Protein AF-A0A7S1NT11-F1 (afdb_monomer_lite)

Structure (mmCIF, N/CA/C/O backbone):
data_AF-A0A7S1NT11-F1
#
_entry.id   AF-A0A7S1NT11-F1
#
loop_
_atom_site.group_PDB
_atom_site.id
_atom_site.type_symbol
_atom_site.label_atom_id
_atom_site.label_alt_id
_atom_site.label_comp_id
_atom_site.label_asym_id
_atom_site.label_entity_id
_atom_site.label_seq_id
_atom_site.pdbx_PDB_ins_code
_atom_site.Cartn_x
_atom_site.Cartn_y
_atom_site.Cartn_z
_atom_site.occupancy
_atom_site.B_iso_or_equiv
_atom_site.auth_seq_id
_atom_site.auth_comp_id
_atom_site.auth_asym_id
_atom_site.auth_atom_id
_atom_site.pdbx_PDB_model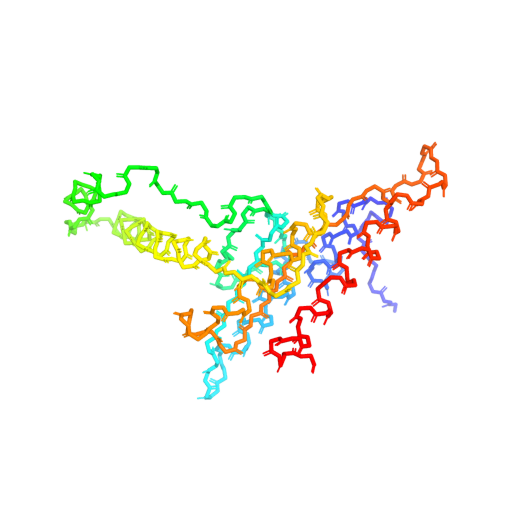_num
ATOM 1 N N . SER A 1 1 ? -25.768 -2.886 -29.652 1.00 67.06 1 SER A N 1
ATOM 2 C CA . SER A 1 1 ? -24.586 -2.000 -29.570 1.00 67.06 1 SER A CA 1
ATOM 3 C C . SER A 1 1 ? -23.975 -2.141 -28.182 1.00 67.06 1 SER A C 1
ATOM 5 O O . SER A 1 1 ? -24.726 -2.349 -27.238 1.00 67.06 1 SER A O 1
ATOM 7 N N . LYS A 1 2 ? -22.641 -2.115 -28.038 1.00 72.88 2 LYS A N 1
ATOM 8 C CA . LYS A 1 2 ? -22.010 -2.060 -26.706 1.00 72.88 2 LYS A CA 1
ATOM 9 C C . LYS A 1 2 ? -21.951 -0.593 -26.251 1.00 72.88 2 LYS A C 1
ATOM 11 O O . LYS A 1 2 ? -21.601 0.240 -27.087 1.00 72.88 2 LYS A O 1
ATOM 16 N N . PRO A 1 3 ? -22.291 -0.279 -24.991 1.00 71.69 3 PRO A N 1
ATOM 17 C CA . PRO A 1 3 ? -22.179 1.078 -24.468 1.00 71.69 3 PRO A CA 1
ATOM 18 C C . PRO A 1 3 ? -20.715 1.531 -24.489 1.00 71.69 3 PRO A C 1
ATOM 20 O O . PRO A 1 3 ? -19.817 0.768 -24.119 1.00 71.69 3 PRO A O 1
ATOM 23 N N . LEU A 1 4 ? -20.476 2.755 -24.959 1.00 76.31 4 LEU A N 1
ATOM 24 C CA . LEU A 1 4 ? -19.148 3.364 -25.015 1.00 76.31 4 LEU A CA 1
ATOM 25 C C . LEU A 1 4 ? -18.996 4.358 -23.861 1.00 76.31 4 LEU A C 1
ATOM 27 O O . LEU A 1 4 ? -19.946 5.084 -23.564 1.00 76.31 4 LEU A O 1
ATOM 31 N N . PRO A 1 5 ? -17.816 4.435 -23.223 1.00 75.06 5 PRO A N 1
ATOM 32 C CA . PRO A 1 5 ? -17.554 5.474 -22.244 1.00 75.06 5 PRO A CA 1
ATOM 33 C C . PRO A 1 5 ? -17.746 6.871 -22.849 1.00 75.06 5 PRO A C 1
ATOM 35 O O . PRO A 1 5 ? -17.363 7.094 -24.004 1.00 75.06 5 PRO A O 1
ATOM 38 N N . PRO A 1 6 ? -18.292 7.837 -22.089 1.00 77.19 6 PRO A N 1
ATOM 39 C CA . PRO A 1 6 ? -18.332 9.218 -22.542 1.00 77.19 6 PRO A CA 1
ATOM 40 C C . PRO A 1 6 ? -16.904 9.743 -22.734 1.00 77.19 6 PRO A C 1
ATOM 42 O O . PRO A 1 6 ? -15.990 9.317 -22.033 1.00 77.19 6 PRO A O 1
ATOM 45 N N . SER A 1 7 ? -16.721 10.709 -23.637 1.00 82.12 7 SER A N 1
ATOM 46 C CA . SER A 1 7 ? -15.447 11.430 -23.799 1.00 82.12 7 SER A CA 1
ATOM 47 C C . SER A 1 7 ? -14.237 10.506 -24.017 1.00 82.12 7 SER A C 1
ATOM 49 O O . SER A 1 7 ? -13.243 10.586 -23.290 1.00 82.12 7 SER A O 1
ATOM 51 N N . LEU A 1 8 ? -14.323 9.629 -25.026 1.00 77.06 8 LEU A N 1
ATOM 52 C CA . LEU A 1 8 ? -13.170 8.870 -25.522 1.00 77.06 8 LEU A CA 1
ATOM 53 C C . LEU A 1 8 ? -11.973 9.817 -25.731 1.00 77.06 8 LEU A C 1
ATOM 55 O O . LEU A 1 8 ? -12.160 10.954 -26.162 1.00 77.06 8 LEU A O 1
ATOM 59 N N . PHE A 1 9 ? -10.769 9.345 -25.392 1.00 80.81 9 PHE A N 1
ATOM 60 C CA . PHE A 1 9 ? -9.495 10.088 -25.399 1.00 80.81 9 PHE A CA 1
ATOM 61 C C . PHE A 1 9 ? -9.255 11.064 -24.236 1.00 80.81 9 PHE A C 1
ATOM 63 O O . PHE A 1 9 ? -8.132 11.533 -24.071 1.00 80.81 9 PHE A O 1
ATOM 70 N N . ALA A 1 10 ? -10.227 11.307 -23.351 1.00 86.75 10 ALA A N 1
ATOM 71 C CA . ALA A 1 10 ? -9.956 12.034 -22.111 1.00 86.75 10 ALA A CA 1
ATOM 72 C C . ALA A 1 10 ? -9.336 11.092 -21.060 1.00 86.75 10 ALA A C 1
ATOM 74 O O . ALA A 1 10 ? -10.009 10.182 -20.563 1.00 86.75 10 ALA A O 1
ATOM 75 N N . HIS A 1 11 ? -8.061 11.305 -20.706 1.00 86.44 11 HIS A N 1
ATOM 76 C CA . HIS A 1 11 ? -7.293 10.412 -19.820 1.00 86.44 11 HIS A CA 1
ATOM 77 C C . HIS A 1 11 ? -8.019 10.087 -18.508 1.00 86.44 11 HIS A C 1
ATOM 79 O O . HIS A 1 11 ? -8.175 8.920 -18.155 1.00 86.44 11 HIS A O 1
ATOM 85 N N . ASN A 1 12 ? -8.541 11.104 -17.824 1.00 87.31 12 ASN A N 1
ATOM 86 C CA . ASN A 1 12 ? -9.263 10.949 -16.561 1.00 87.31 12 ASN A CA 1
ATOM 87 C C . ASN A 1 12 ? -10.568 10.142 -16.702 1.00 87.31 12 ASN A C 1
ATOM 89 O O . ASN A 1 12 ? -10.921 9.370 -15.809 1.00 87.31 12 ASN A O 1
ATOM 93 N N . VAL A 1 13 ? -11.302 10.296 -17.810 1.00 87.31 13 VAL A N 1
ATOM 94 C 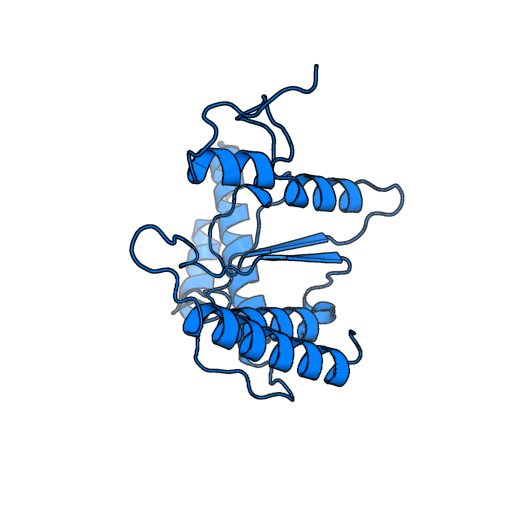CA . VAL A 1 13 ? -12.561 9.570 -18.035 1.00 87.31 13 VAL A CA 1
ATOM 95 C C . VAL A 1 13 ? -12.291 8.116 -18.402 1.00 87.31 13 VAL A C 1
ATOM 97 O O . VAL A 1 13 ? -12.985 7.228 -17.899 1.00 87.31 13 VAL A O 1
ATOM 100 N N . MET A 1 14 ? -11.258 7.856 -19.205 1.00 87.44 14 MET A N 1
ATOM 101 C CA . MET A 1 14 ? -10.825 6.495 -19.525 1.00 87.44 14 MET A CA 1
ATOM 102 C C . MET A 1 14 ? -10.304 5.771 -18.277 1.00 87.44 14 MET A C 1
ATOM 104 O O . MET A 1 14 ? -10.754 4.661 -17.996 1.00 87.44 14 MET A O 1
ATOM 108 N N . GLN A 1 15 ? -9.462 6.424 -17.469 1.00 89.44 15 GLN A N 1
ATOM 109 C CA . GLN A 1 15 ? -8.995 5.888 -16.185 1.00 89.44 15 GLN A CA 1
ATOM 110 C C . GLN A 1 15 ? -10.161 5.602 -15.235 1.00 89.44 15 GLN A C 1
ATOM 112 O O . GLN A 1 15 ? -10.253 4.507 -14.689 1.00 89.44 15 GLN A O 1
ATOM 117 N N . ARG A 1 16 ? -11.119 6.526 -15.080 1.00 89.56 16 ARG A N 1
ATOM 118 C CA . ARG A 1 16 ? -12.303 6.275 -14.243 1.00 89.56 16 ARG A CA 1
ATOM 119 C C . ARG A 1 16 ? -13.130 5.096 -14.754 1.00 89.56 16 ARG A C 1
ATOM 121 O O . ARG A 1 16 ? -13.530 4.258 -13.954 1.00 89.56 16 ARG A O 1
ATOM 128 N N . SER A 1 17 ? -13.370 5.011 -16.060 1.00 90.00 17 SER A N 1
ATOM 129 C CA . SER A 1 17 ? -14.134 3.903 -16.654 1.00 90.00 17 SER A CA 1
ATOM 130 C C . SER A 1 17 ? -13.441 2.559 -16.425 1.00 90.00 17 SER A C 1
ATOM 132 O O . SER A 1 17 ? -14.101 1.561 -16.152 1.00 90.00 17 SER A O 1
ATOM 134 N N . MET A 1 18 ? -12.108 2.546 -16.464 1.00 91.12 18 MET A N 1
ATOM 135 C CA . MET A 1 18 ? -11.281 1.390 -16.127 1.00 91.12 18 MET A CA 1
ATOM 136 C C . MET A 1 18 ? -11.337 1.063 -14.623 1.00 91.12 18 MET A C 1
ATOM 138 O O . MET A 1 18 ? -11.453 -0.098 -14.247 1.00 91.12 18 MET A O 1
ATOM 142 N N . HIS A 1 19 ? -11.325 2.076 -13.752 1.00 93.94 19 HIS A N 1
ATOM 143 C CA . HIS A 1 19 ? -11.422 1.920 -12.297 1.00 93.94 19 HIS A CA 1
ATOM 144 C C . HIS A 1 19 ? -12.766 1.346 -11.843 1.00 93.94 19 HIS A C 1
ATOM 146 O O . HIS A 1 19 ? -12.817 0.620 -10.852 1.00 93.94 19 HIS A O 1
ATOM 152 N N . THR A 1 20 ? -13.862 1.686 -12.521 1.00 93.62 20 THR A N 1
ATOM 153 C CA . THR A 1 20 ? -15.211 1.241 -12.145 1.00 93.62 20 THR A CA 1
ATOM 154 C C . THR A 1 20 ? -15.673 0.019 -12.934 1.00 93.62 20 THR A C 1
ATOM 156 O O . THR A 1 20 ? -16.531 -0.726 -12.447 1.00 93.62 20 THR A O 1
ATOM 159 N N . VAL A 1 21 ? -15.104 -0.196 -14.126 1.00 92.12 21 VAL A N 1
ATOM 160 C CA . VAL A 1 21 ? -15.545 -1.168 -15.142 1.00 92.12 21 VAL A CA 1
ATOM 161 C C . VAL A 1 21 ? -17.015 -0.933 -15.527 1.00 92.12 21 VAL A C 1
ATOM 163 O O . VAL A 1 21 ? -17.774 -1.853 -15.816 1.00 92.12 21 VAL A O 1
ATOM 166 N N . HIS A 1 22 ? -17.431 0.336 -15.514 1.00 87.62 22 HIS A N 1
ATOM 167 C CA . HIS A 1 22 ? -18.762 0.785 -15.913 1.00 87.62 22 HIS A CA 1
ATOM 168 C C . HIS A 1 22 ? -18.646 1.962 -16.885 1.00 87.62 22 HIS A C 1
ATOM 170 O O . HIS A 1 22 ? -18.241 3.054 -1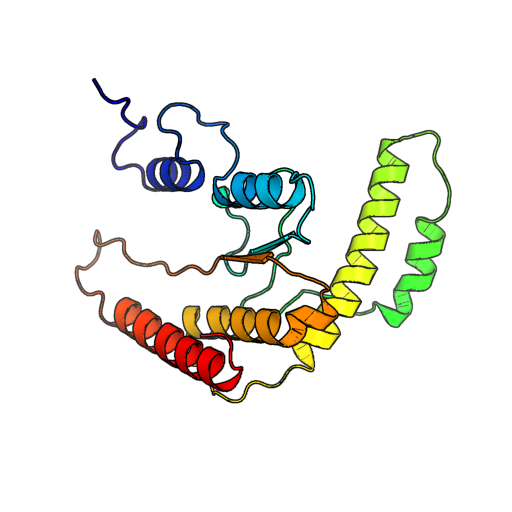6.496 1.00 87.62 22 HIS A O 1
ATOM 176 N N . ALA A 1 23 ? -19.039 1.741 -18.143 1.00 77.31 23 ALA A N 1
ATOM 177 C CA . ALA A 1 23 ? -18.910 2.733 -19.212 1.00 77.31 23 ALA A CA 1
ATOM 178 C C . ALA A 1 23 ? -19.825 3.960 -19.024 1.00 77.31 23 ALA A C 1
ATOM 180 O O . ALA A 1 23 ? -19.401 5.083 -19.272 1.00 77.31 23 ALA A O 1
ATOM 181 N N . GLU A 1 24 ? -21.060 3.770 -18.551 1.00 78.00 24 GLU A N 1
ATOM 182 C CA . GLU A 1 24 ? -22.075 4.841 -18.510 1.00 78.00 24 GLU A CA 1
ATOM 183 C C . GLU A 1 24 ? -22.432 5.311 -17.091 1.00 78.00 24 GLU A C 1
ATOM 185 O O . GLU A 1 24 ? -23.098 6.331 -16.923 1.00 78.00 24 GLU A O 1
ATOM 190 N N . ASN A 1 25 ? -21.949 4.626 -16.049 1.00 83.25 25 ASN A N 1
ATOM 191 C CA . ASN A 1 25 ? -22.193 5.019 -14.662 1.00 83.25 25 ASN A CA 1
ATOM 192 C C . ASN A 1 25 ? -20.954 5.686 -14.054 1.00 83.25 25 ASN A C 1
ATOM 194 O O . ASN A 1 25 ? -20.061 5.025 -13.523 1.00 83.25 25 ASN A O 1
ATOM 198 N N . LYS A 1 26 ? -20.937 7.022 -14.089 1.00 77.12 26 LYS A N 1
ATOM 199 C CA . LYS A 1 26 ? -19.850 7.843 -13.532 1.00 77.12 26 LYS A CA 1
ATOM 200 C C . LYS A 1 26 ? -19.705 7.726 -12.009 1.00 77.12 26 LYS A C 1
ATOM 202 O O . LYS A 1 26 ? -18.628 8.028 -11.506 1.00 77.12 26 LYS A O 1
ATOM 207 N N . ASN A 1 27 ? -20.758 7.292 -11.313 1.00 85.69 27 ASN A N 1
ATOM 208 C CA . ASN A 1 27 ? -20.821 7.181 -9.852 1.00 85.69 27 ASN A CA 1
ATOM 209 C C . ASN A 1 27 ? -20.648 5.735 -9.364 1.00 85.69 27 ASN A C 1
ATOM 211 O O . ASN A 1 27 ? -20.810 5.454 -8.177 1.00 85.69 27 ASN A O 1
ATOM 215 N N . ALA A 1 28 ? -20.367 4.793 -10.268 1.00 91.31 28 ALA A N 1
ATOM 216 C CA . ALA A 1 28 ? -20.140 3.411 -9.886 1.00 91.31 28 ALA A CA 1
ATOM 217 C C . ALA A 1 28 ? -18.935 3.307 -8.944 1.00 91.31 28 ALA A C 1
ATOM 219 O O . ALA A 1 28 ? -17.906 3.928 -9.184 1.00 91.31 28 ALA A O 1
ATOM 220 N N . LYS A 1 29 ? -19.045 2.480 -7.898 1.00 94.62 29 LYS A N 1
ATOM 221 C CA . LYS A 1 29 ? -17.928 2.172 -6.987 1.00 94.62 29 LYS A CA 1
ATOM 222 C C . LYS A 1 29 ? -16.739 1.585 -7.758 1.00 94.62 29 LYS A C 1
ATOM 224 O O . LYS A 1 29 ? -16.907 1.084 -8.868 1.00 94.62 29 LYS A O 1
ATOM 229 N N . GLY A 1 30 ? -15.545 1.618 -7.186 1.00 95.81 30 GLY A N 1
ATOM 230 C CA . GLY A 1 30 ? -14.360 1.015 -7.789 1.00 95.81 30 GLY A CA 1
ATOM 231 C C . GLY A 1 30 ? -14.450 -0.509 -7.851 1.00 95.81 30 GLY A C 1
ATOM 232 O O . GLY A 1 30 ? -15.018 -1.136 -6.958 1.00 95.81 30 GLY A O 1
ATOM 233 N N . VAL A 1 31 ? -13.916 -1.123 -8.910 1.00 96.12 31 VAL A N 1
ATOM 234 C CA . VAL A 1 31 ? -14.026 -2.575 -9.109 1.00 96.12 31 VAL A CA 1
ATOM 235 C C . VAL A 1 31 ? -13.348 -3.359 -7.990 1.00 96.12 31 VAL A C 1
ATOM 237 O O . VAL A 1 31 ? -13.952 -4.295 -7.482 1.00 96.12 31 VAL A O 1
ATOM 240 N N . LEU A 1 32 ? -12.168 -2.939 -7.526 1.00 96.62 32 LEU A N 1
ATOM 241 C CA . LEU A 1 32 ? -11.464 -3.637 -6.446 1.00 96.62 32 LEU A CA 1
ATOM 242 C C . LEU A 1 32 ? -12.135 -3.422 -5.089 1.00 96.62 32 LEU A C 1
ATOM 244 O O . LEU A 1 32 ? -12.235 -4.364 -4.306 1.00 96.62 32 LEU A O 1
ATOM 248 N N . GLY A 1 33 ? -12.687 -2.229 -4.852 1.00 96.44 33 GLY A N 1
ATOM 249 C CA . GLY A 1 33 ? -13.534 -1.977 -3.686 1.00 96.44 33 GLY A CA 1
ATOM 250 C C . GLY A 1 33 ? -14.763 -2.897 -3.648 1.00 96.44 33 GLY A C 1
ATOM 251 O O . GLY A 1 33 ? -15.114 -3.410 -2.587 1.00 96.44 33 GLY A O 1
ATOM 252 N N . ARG A 1 34 ? -15.394 -3.164 -4.803 1.00 96.06 34 ARG A N 1
ATOM 253 C CA . ARG A 1 34 ? -16.490 -4.147 -4.910 1.00 96.06 34 ARG A CA 1
ATOM 254 C C . ARG A 1 34 ? -16.004 -5.588 -4.737 1.00 96.06 34 ARG A C 1
ATOM 256 O O . ARG A 1 34 ? -16.697 -6.368 -4.093 1.00 96.06 34 ARG A O 1
ATOM 263 N N . THR A 1 35 ? -14.836 -5.939 -5.274 1.00 95.69 35 THR A N 1
ATOM 264 C CA . THR A 1 35 ? -14.254 -7.283 -5.128 1.00 95.69 35 THR A CA 1
ATOM 265 C C . THR A 1 35 ? -14.002 -7.623 -3.663 1.00 95.69 35 THR A C 1
ATOM 267 O O . THR A 1 35 ? -14.472 -8.654 -3.194 1.00 95.69 35 THR A O 1
ATOM 270 N N . VAL A 1 36 ? -13.326 -6.746 -2.913 1.00 96.31 36 VAL A N 1
ATOM 271 C CA . VAL A 1 36 ? -13.068 -6.978 -1.482 1.00 96.31 36 VAL A CA 1
ATOM 272 C C . VAL A 1 36 ? -14.370 -7.014 -0.685 1.00 96.31 36 VAL A C 1
ATOM 274 O O . VAL A 1 36 ? -14.547 -7.910 0.135 1.00 96.31 36 VAL A O 1
ATOM 277 N N . ALA A 1 37 ? -15.327 -6.129 -0.987 1.00 95.88 37 ALA A N 1
ATOM 278 C CA . ALA A 1 37 ? -16.652 -6.184 -0.369 1.00 95.88 37 ALA A CA 1
ATOM 279 C C . ALA A 1 37 ? -17.340 -7.544 -0.583 1.00 95.88 37 ALA A C 1
ATOM 281 O O . ALA A 1 37 ? -17.937 -8.081 0.343 1.00 95.88 37 ALA A O 1
ATOM 282 N N . SER A 1 38 ? -17.219 -8.123 -1.781 1.00 95.50 38 SER A N 1
ATOM 283 C CA . SER A 1 38 ? -17.776 -9.443 -2.089 1.00 95.50 38 SER A CA 1
ATOM 284 C C . SER A 1 38 ? -17.070 -10.580 -1.347 1.00 95.50 38 SER A C 1
ATOM 286 O O . SER A 1 38 ? -17.727 -11.560 -1.008 1.00 95.50 38 SER A O 1
ATOM 288 N N . LEU A 1 39 ? -15.757 -10.480 -1.107 1.00 95.62 39 LEU A N 1
ATOM 289 C CA . LEU A 1 39 ? -14.989 -11.476 -0.344 1.00 95.62 39 LEU A CA 1
ATOM 290 C C . LEU A 1 39 ? -15.348 -11.456 1.148 1.00 95.62 39 LEU A C 1
ATOM 292 O O . LEU A 1 39 ? -15.427 -12.506 1.779 1.00 95.62 39 LEU A O 1
ATOM 296 N N . MET A 1 40 ? -15.605 -10.266 1.689 1.00 95.56 40 MET A N 1
ATOM 297 C CA . MET A 1 40 ? -15.993 -10.068 3.088 1.00 95.56 40 MET A CA 1
ATOM 298 C C . MET A 1 40 ? -17.465 -10.410 3.370 1.00 95.56 40 MET A C 1
ATOM 300 O O . MET A 1 40 ? -17.853 -10.494 4.528 1.00 95.56 40 MET A O 1
ATOM 304 N N . ALA A 1 41 ? -18.291 -10.576 2.332 1.00 95.88 41 ALA A N 1
ATOM 305 C CA . ALA A 1 41 ? -19.727 -10.853 2.446 1.00 95.88 41 ALA A CA 1
ATOM 306 C C . ALA A 1 41 ? -20.106 -12.314 2.124 1.00 95.88 41 ALA A C 1
ATOM 308 O O . ALA A 1 41 ? -21.282 -12.606 1.923 1.00 95.88 41 ALA A O 1
ATOM 309 N N . GLN A 1 42 ? -19.126 -13.216 2.012 1.00 94.88 42 GLN A N 1
ATOM 310 C CA . GLN A 1 42 ? -19.370 -14.652 1.828 1.00 94.88 42 GLN A CA 1
ATOM 311 C C . GLN A 1 42 ? -19.954 -15.288 3.101 1.00 94.88 42 GLN A C 1
ATOM 313 O O . GLN A 1 42 ? -19.758 -14.761 4.195 1.00 94.88 42 GLN A O 1
ATOM 318 N N . ASP A 1 43 ? -20.578 -16.466 2.971 1.00 96.69 43 ASP A N 1
ATOM 319 C CA . ASP A 1 43 ? -21.077 -17.251 4.117 1.00 96.69 43 ASP A CA 1
ATOM 320 C C . ASP A 1 43 ? -19.964 -17.568 5.131 1.00 96.69 43 ASP A C 1
ATOM 322 O O . ASP A 1 43 ? -20.186 -17.589 6.338 1.00 96.69 43 ASP A O 1
ATOM 326 N N . THR A 1 44 ? -18.744 -17.795 4.633 1.00 95.75 44 THR A N 1
ATOM 327 C CA . THR A 1 44 ? -17.510 -17.817 5.428 1.00 95.75 44 THR A CA 1
ATOM 328 C C . THR A 1 44 ? -16.648 -16.632 4.986 1.00 95.75 44 THR A C 1
ATOM 330 O O . THR A 1 44 ? -15.981 -16.730 3.952 1.00 95.75 44 THR A O 1
ATOM 333 N N . PRO A 1 45 ? -16.718 -15.484 5.685 1.00 94.62 45 PRO A N 1
ATOM 334 C CA . PRO A 1 45 ? -16.124 -14.240 5.210 1.00 94.62 45 PRO A CA 1
ATOM 335 C C . PRO A 1 45 ? -14.602 -14.264 5.335 1.00 94.62 45 PRO A C 1
ATOM 337 O O . PRO A 1 45 ? -14.068 -14.674 6.362 1.00 94.62 45 PRO A O 1
ATOM 340 N N . TYR A 1 46 ? -13.913 -13.760 4.309 1.00 95.81 46 TYR A N 1
ATOM 341 C CA . TYR A 1 46 ? -12.474 -13.514 4.392 1.00 95.81 46 TYR A CA 1
ATOM 342 C C . TYR A 1 46 ? -12.179 -12.165 5.053 1.00 95.81 46 TYR A C 1
ATOM 344 O O . TYR A 1 46 ? -12.843 -11.164 4.759 1.00 95.81 46 TYR A O 1
ATOM 352 N N . SER A 1 47 ? -11.106 -12.099 5.840 1.00 93.94 47 SER A N 1
ATOM 353 C CA . SER A 1 47 ? -10.494 -10.830 6.237 1.00 93.94 47 SER A CA 1
ATOM 354 C C . SER A 1 47 ? -9.849 -10.160 5.018 1.00 93.94 47 SER A C 1
ATOM 356 O O . SER A 1 47 ? -8.869 -10.653 4.446 1.00 93.94 47 SER A O 1
ATOM 358 N N . GLY A 1 48 ? -10.453 -9.050 4.584 1.00 94.25 48 GLY A N 1
ATOM 359 C CA . GLY A 1 48 ? -10.092 -8.320 3.373 1.00 94.25 48 GLY A CA 1
ATOM 360 C C . GLY A 1 48 ? -9.469 -6.953 3.655 1.00 94.25 48 GLY A C 1
ATOM 361 O O . GLY A 1 48 ? -10.031 -6.177 4.430 1.00 94.25 48 GLY A O 1
ATOM 362 N N . GLU A 1 49 ? -8.374 -6.608 2.977 1.00 95.69 49 GLU A N 1
ATOM 363 C CA . GLU A 1 49 ? -7.758 -5.273 3.043 1.00 95.69 49 GLU A CA 1
ATOM 364 C C . GLU A 1 49 ? -7.494 -4.660 1.660 1.00 95.69 49 GLU A C 1
ATOM 366 O O . GLU A 1 49 ? -7.264 -5.346 0.660 1.00 95.69 49 GLU A O 1
ATOM 371 N N . LEU A 1 50 ? -7.534 -3.329 1.614 1.00 97.19 50 LEU A N 1
ATOM 372 C CA . LEU A 1 50 ? -7.239 -2.521 0.432 1.00 97.19 50 LEU A CA 1
ATOM 373 C C . LEU A 1 50 ? -6.053 -1.614 0.775 1.00 97.19 50 LEU A C 1
ATOM 375 O O . LEU A 1 50 ? -6.191 -0.722 1.606 1.00 97.19 50 LEU A O 1
ATOM 379 N N . PHE A 1 51 ? -4.915 -1.793 0.115 1.00 97.62 51 PHE A N 1
ATOM 380 C CA . PHE A 1 51 ? -3.741 -0.940 0.279 1.00 97.62 51 PHE A CA 1
ATOM 381 C C . PHE A 1 51 ? -3.503 -0.109 -0.975 1.00 97.62 51 PHE A C 1
ATOM 383 O O . PHE A 1 51 ? -3.492 -0.630 -2.094 1.00 97.62 51 PHE A O 1
ATOM 390 N N . SER A 1 52 ? -3.265 1.187 -0.788 1.00 97.69 52 SER A N 1
ATOM 391 C CA . SER A 1 52 ? -2.848 2.066 -1.875 1.00 97.69 52 SER A CA 1
ATOM 392 C C . SER A 1 52 ? -1.514 2.708 -1.571 1.00 97.69 52 SER A C 1
ATOM 394 O O . SER A 1 52 ? -1.395 3.489 -0.626 1.00 97.69 52 SER A O 1
ATOM 396 N N . ILE A 1 53 ? -0.541 2.416 -2.424 1.00 98.19 53 ILE A N 1
ATOM 397 C CA . ILE A 1 53 ? 0.755 3.077 -2.425 1.00 98.19 53 ILE A CA 1
ATOM 398 C C . ILE A 1 53 ? 0.746 4.251 -3.426 1.00 98.19 53 ILE A C 1
ATOM 400 O O . ILE A 1 53 ? 1.502 5.212 -3.317 1.00 98.19 53 ILE A O 1
ATOM 404 N N . ALA A 1 54 ? -0.211 4.232 -4.355 1.00 95.88 54 ALA A N 1
ATOM 405 C CA . ALA A 1 54 ? -0.432 5.248 -5.377 1.00 95.88 54 ALA A CA 1
ATOM 406 C C . ALA A 1 54 ? -1.358 6.405 -4.938 1.00 95.88 54 ALA A C 1
ATOM 408 O O . ALA A 1 54 ? -1.945 7.088 -5.780 1.00 95.88 54 ALA A O 1
ATOM 409 N N . GLY A 1 55 ? -1.581 6.599 -3.635 1.00 93.44 55 GLY A N 1
ATOM 410 C CA . GLY A 1 55 ? -2.517 7.609 -3.126 1.00 93.44 55 GLY A CA 1
ATOM 411 C C . GLY A 1 55 ? -3.990 7.282 -3.412 1.00 93.44 55 GLY A C 1
ATOM 412 O O . GLY A 1 55 ? -4.382 6.117 -3.489 1.00 93.44 55 GLY A O 1
ATOM 413 N N . GLN A 1 56 ? -4.851 8.296 -3.528 1.00 92.75 56 GLN A N 1
ATOM 414 C CA . GLN A 1 56 ? -6.292 8.083 -3.690 1.00 92.75 56 GLN A CA 1
ATOM 415 C C . GLN A 1 56 ? -6.641 7.570 -5.092 1.00 92.75 56 GLN A C 1
ATOM 417 O O . GLN A 1 56 ? -6.509 8.281 -6.083 1.00 92.75 56 GLN A O 1
ATOM 422 N N . GLN A 1 57 ? -7.177 6.350 -5.161 1.00 93.81 57 GLN A N 1
ATOM 423 C CA . GLN A 1 57 ? -7.563 5.713 -6.418 1.00 93.81 57 GLN A CA 1
ATOM 424 C C . GLN A 1 57 ? -9.044 5.349 -6.405 1.00 93.81 57 GLN A C 1
ATOM 426 O O . GLN A 1 57 ? -9.510 4.603 -5.543 1.00 93.81 57 GLN A O 1
ATOM 431 N N . HIS A 1 58 ? -9.796 5.825 -7.405 1.00 93.81 58 HIS A N 1
ATOM 432 C CA . HIS A 1 58 ? -11.237 5.549 -7.503 1.00 93.81 58 HIS A CA 1
ATOM 433 C C . HIS A 1 58 ? -11.545 4.041 -7.580 1.00 93.81 58 HIS A C 1
ATOM 435 O O . HIS A 1 58 ? -12.626 3.602 -7.195 1.00 93.81 58 HIS A O 1
ATOM 441 N N . MET A 1 59 ? -10.594 3.230 -8.050 1.00 95.44 59 MET A N 1
ATOM 442 C CA . MET A 1 59 ? -10.722 1.774 -8.123 1.00 95.44 59 MET A CA 1
ATOM 443 C C . MET A 1 59 ? -10.909 1.101 -6.751 1.00 95.44 59 MET A C 1
ATOM 445 O O . MET A 1 59 ? -11.506 0.025 -6.669 1.00 95.44 59 MET A O 1
ATOM 449 N N . LEU A 1 60 ? -10.443 1.747 -5.682 1.00 95.88 60 LEU A N 1
ATOM 450 C CA . LEU A 1 60 ? -10.526 1.251 -4.309 1.00 95.88 60 LEU A CA 1
ATOM 451 C C . LEU A 1 60 ? -11.798 1.706 -3.585 1.00 95.88 60 LEU A C 1
ATOM 453 O O . LEU A 1 60 ? -12.085 1.218 -2.498 1.00 95.88 60 LEU A O 1
ATOM 457 N N . VAL A 1 61 ? -12.579 2.619 -4.173 1.00 94.50 61 VAL A N 1
ATOM 458 C CA . VAL A 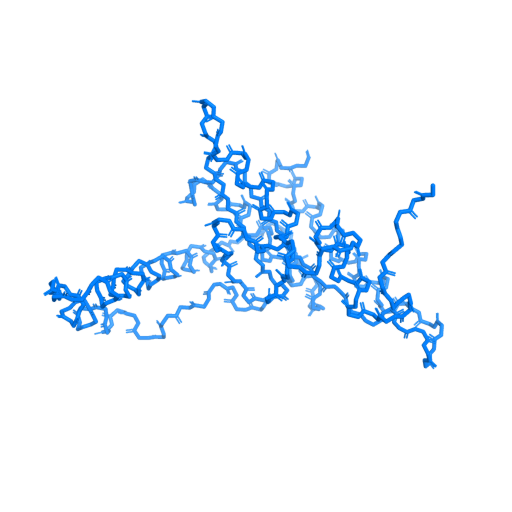1 61 ? -13.820 3.116 -3.562 1.00 94.50 61 VAL A CA 1
ATOM 459 C C . VAL A 1 61 ? -14.803 1.957 -3.400 1.00 94.50 61 VAL A C 1
ATOM 461 O O . VAL A 1 61 ? -15.245 1.369 -4.387 1.00 94.50 61 VAL A O 1
ATOM 464 N N . GLY A 1 62 ? -15.162 1.638 -2.159 1.00 91.38 62 GLY A N 1
ATOM 465 C CA . GLY A 1 62 ? -15.955 0.463 -1.803 1.00 91.38 62 GLY A CA 1
ATOM 466 C C . GLY A 1 62 ? -16.719 0.646 -0.493 1.00 91.38 62 GLY A C 1
ATOM 467 O O . GLY A 1 62 ? -17.049 1.766 -0.114 1.00 91.38 62 GLY A O 1
ATOM 468 N N . SER A 1 63 ? -17.057 -0.461 0.169 1.00 87.31 63 SER A N 1
ATOM 469 C CA . SER A 1 63 ? -17.618 -0.456 1.532 1.00 87.31 63 SER A CA 1
ATOM 470 C C . SER A 1 63 ? -16.547 -0.304 2.615 1.00 87.31 63 SER A C 1
ATOM 472 O O . SER A 1 63 ? -16.852 0.193 3.692 1.00 87.31 63 SER A O 1
ATOM 474 N N . LYS A 1 64 ? -15.304 -0.704 2.326 1.00 90.75 64 LYS A N 1
ATOM 475 C CA . LYS A 1 64 ? -14.145 -0.564 3.211 1.00 90.75 64 LYS A CA 1
ATOM 476 C C . LYS A 1 64 ? -13.209 0.531 2.677 1.00 90.75 64 LYS A C 1
ATOM 478 O O . LYS A 1 64 ? -12.935 0.524 1.474 1.00 90.75 64 LYS A O 1
ATOM 483 N N . PRO A 1 65 ? -12.736 1.475 3.510 1.00 91.38 65 PRO A N 1
ATOM 484 C CA . PRO A 1 65 ? -11.745 2.460 3.084 1.00 91.38 65 PRO A CA 1
ATOM 485 C C . PRO A 1 65 ? -10.363 1.808 2.900 1.00 91.38 65 PRO A C 1
ATOM 487 O O . PRO A 1 65 ? -10.021 0.899 3.659 1.00 91.38 65 PRO A O 1
ATOM 490 N N . PRO A 1 66 ? -9.552 2.258 1.924 1.00 94.75 66 PRO A N 1
ATOM 491 C CA . PRO A 1 66 ? -8.191 1.768 1.770 1.00 94.75 66 PRO A CA 1
ATOM 492 C C . PRO A 1 66 ? -7.251 2.337 2.837 1.00 94.75 66 PRO A C 1
ATOM 494 O O . PRO A 1 66 ? -7.375 3.492 3.244 1.00 94.75 66 PRO A O 1
ATOM 497 N N . THR A 1 67 ? -6.257 1.548 3.229 1.00 95.06 67 THR A N 1
ATOM 498 C CA . THR A 1 67 ? -5.090 2.027 3.969 1.00 95.06 67 THR A CA 1
ATOM 499 C C . THR A 1 67 ? -4.082 2.618 2.987 1.00 95.06 67 THR A C 1
ATOM 501 O O . THR A 1 67 ? -3.642 1.961 2.039 1.00 95.06 67 THR A O 1
ATOM 504 N N . PHE A 1 68 ? -3.720 3.881 3.207 1.00 96.38 68 PHE A N 1
ATOM 505 C CA . PHE A 1 68 ? -2.699 4.562 2.419 1.00 96.38 68 PHE A CA 1
ATOM 506 C C . PHE A 1 68 ? -1.314 4.277 2.982 1.00 96.38 68 PHE A C 1
ATOM 508 O O . PHE A 1 68 ? -1.089 4.371 4.187 1.00 96.38 68 PHE A O 1
ATOM 515 N N . VAL A 1 69 ? -0.392 3.950 2.087 1.00 98.06 69 VAL A N 1
ATOM 516 C CA . VAL A 1 69 ? 1.002 3.666 2.413 1.00 98.06 69 VAL A CA 1
ATOM 517 C C . VAL A 1 69 ? 1.851 4.586 1.556 1.00 98.06 69 VAL A C 1
ATOM 519 O O . VAL A 1 69 ? 1.735 4.599 0.336 1.00 98.06 69 VAL A O 1
ATOM 522 N N . ASN A 1 70 ? 2.679 5.412 2.174 1.00 97.56 70 ASN A N 1
ATOM 523 C CA . ASN A 1 70 ? 3.625 6.231 1.445 1.00 97.56 70 ASN A CA 1
ATOM 524 C C . ASN A 1 70 ? 4.679 5.322 0.796 1.00 97.56 70 ASN A C 1
ATOM 526 O O . ASN A 1 70 ? 5.256 4.453 1.447 1.00 97.56 70 ASN A O 1
ATOM 530 N N . TRP A 1 71 ? 4.946 5.528 -0.493 1.00 96.50 71 TRP A N 1
ATOM 531 C CA . TRP A 1 71 ? 5.927 4.752 -1.257 1.00 96.50 71 TRP A CA 1
ATOM 532 C C . TRP A 1 71 ? 7.339 4.789 -0.650 1.00 96.50 71 TRP A C 1
ATOM 534 O O . TRP A 1 71 ? 8.090 3.828 -0.793 1.00 96.50 71 TRP A O 1
ATOM 544 N N . TRP A 1 72 ? 7.693 5.873 0.042 1.00 93.88 72 TRP A N 1
ATOM 545 C CA . TRP A 1 72 ? 8.978 6.056 0.709 1.00 93.88 72 TRP A CA 1
ATOM 546 C C . TRP A 1 72 ? 8.915 5.736 2.205 1.00 93.88 72 TRP A C 1
ATOM 548 O O . TRP A 1 72 ? 9.689 4.908 2.673 1.00 93.88 72 TRP A O 1
ATOM 558 N N . SER A 1 73 ? 8.002 6.373 2.945 1.00 94.81 73 SER A N 1
ATOM 559 C CA . SER A 1 73 ? 7.963 6.319 4.416 1.00 94.81 73 SER A CA 1
ATOM 560 C C . SER A 1 73 ? 7.015 5.273 5.007 1.00 94.81 73 SER A C 1
ATOM 562 O O . SER A 1 73 ? 6.853 5.239 6.219 1.00 94.81 73 SER A O 1
ATOM 564 N N . GLY A 1 74 ? 6.368 4.433 4.195 1.00 97.25 74 GLY A N 1
ATOM 565 C CA . GLY A 1 74 ? 5.455 3.414 4.713 1.00 97.25 74 GLY A CA 1
ATOM 566 C C . GLY A 1 74 ? 4.146 4.001 5.254 1.00 97.25 74 GLY A C 1
ATOM 567 O O . GLY A 1 74 ? 3.603 4.967 4.714 1.00 97.25 74 GLY A O 1
ATOM 568 N N . ILE A 1 75 ? 3.569 3.384 6.284 1.00 97.19 75 ILE A N 1
ATOM 569 C CA . ILE A 1 75 ? 2.314 3.863 6.882 1.00 97.19 75 ILE A CA 1
ATOM 570 C C . ILE A 1 75 ? 2.619 5.081 7.750 1.00 97.19 75 ILE A C 1
ATOM 572 O O . ILE A 1 75 ? 3.378 4.987 8.707 1.00 97.19 75 ILE A O 1
ATOM 576 N N . GLN A 1 76 ? 1.999 6.220 7.439 1.00 95.12 76 GLN A N 1
ATOM 577 C CA . GLN A 1 76 ? 2.261 7.450 8.175 1.00 95.12 76 GLN A CA 1
ATOM 578 C C . GLN A 1 76 ? 1.713 7.370 9.606 1.00 95.12 76 GLN A C 1
ATOM 580 O O . GLN A 1 76 ? 0.516 7.165 9.819 1.00 95.12 76 GLN A O 1
ATOM 585 N N . GLN A 1 77 ? 2.604 7.580 10.570 1.00 95.31 77 GLN A N 1
ATOM 586 C CA . GLN A 1 77 ? 2.303 7.604 11.997 1.00 95.31 77 GLN A CA 1
ATOM 587 C C . GLN A 1 77 ? 2.206 9.042 12.514 1.00 95.31 77 GLN A C 1
ATOM 589 O O . GLN A 1 77 ? 2.687 9.987 11.877 1.00 95.31 77 GLN A O 1
ATOM 594 N N . LEU A 1 78 ? 1.595 9.195 13.689 1.00 94.88 78 LEU A N 1
ATOM 595 C CA . LEU A 1 78 ? 1.654 10.433 14.457 1.00 94.88 78 LEU A CA 1
ATOM 596 C C . LEU A 1 78 ? 3.053 10.555 15.085 1.00 94.88 78 LEU A C 1
ATOM 598 O O . LEU A 1 78 ? 3.429 9.718 15.896 1.00 94.88 78 LEU A O 1
ATOM 602 N N . GLU A 1 79 ? 3.807 11.599 14.730 1.00 92.19 79 GLU A N 1
ATOM 603 C CA . GLU A 1 79 ? 5.217 11.791 15.131 1.00 92.19 79 GLU A CA 1
ATOM 604 C C . GLU A 1 79 ? 5.442 11.750 16.654 1.00 92.19 79 GLU A C 1
ATOM 606 O O . GLU A 1 79 ? 6.479 11.294 17.123 1.00 92.19 79 GLU A O 1
ATOM 611 N N . GLN A 1 80 ? 4.445 12.169 17.437 1.00 94.25 80 GLN A N 1
ATOM 612 C CA . GLN A 1 80 ? 4.482 12.179 18.902 1.00 94.25 80 GLN A CA 1
ATOM 613 C C . GLN A 1 80 ? 3.427 11.246 19.503 1.00 94.25 80 GLN A C 1
ATOM 615 O O . GLN A 1 80 ? 2.831 11.567 20.531 1.00 94.25 80 GLN A O 1
ATOM 620 N N . TYR A 1 81 ? 3.160 10.111 18.849 1.00 95.31 81 TYR A N 1
ATOM 621 C CA . TYR A 1 81 ? 2.117 9.177 19.270 1.00 95.31 81 TYR A CA 1
ATOM 622 C C . TYR A 1 81 ? 2.211 8.834 20.764 1.00 95.31 81 TYR A C 1
ATOM 624 O O . TYR A 1 81 ? 1.236 9.035 21.481 1.00 95.31 81 TYR A O 1
ATOM 632 N N . ASP A 1 82 ? 3.385 8.430 21.257 1.00 94.62 82 ASP A N 1
ATOM 633 C CA . ASP A 1 82 ? 3.558 8.017 22.660 1.00 94.62 82 ASP A CA 1
ATOM 634 C C . ASP A 1 82 ? 3.297 9.147 23.666 1.00 94.62 82 ASP A C 1
ATOM 636 O O . ASP A 1 82 ? 2.897 8.889 24.797 1.00 94.62 82 ASP A O 1
ATOM 640 N N . THR A 1 83 ? 3.506 10.405 23.268 1.00 95.75 83 THR A N 1
ATOM 641 C CA . THR A 1 83 ? 3.245 11.571 24.127 1.00 95.75 83 THR A CA 1
ATOM 642 C C . THR A 1 83 ? 1.790 12.027 24.052 1.00 95.75 83 THR A C 1
ATOM 644 O O . THR A 1 83 ? 1.240 12.467 25.052 1.00 95.75 83 THR A O 1
ATOM 647 N N . LEU A 1 84 ? 1.164 11.944 22.876 1.00 95.50 84 LEU A N 1
ATOM 648 C CA . LEU A 1 84 ? -0.150 12.541 22.624 1.00 95.50 84 LEU A CA 1
ATOM 649 C C . LEU A 1 84 ? -1.312 11.554 22.759 1.00 95.50 84 LEU A C 1
ATOM 651 O O . LEU A 1 84 ? -2.452 11.989 22.898 1.00 95.50 84 LEU A O 1
ATOM 655 N N . ILE A 1 85 ? -1.072 10.241 22.689 1.00 95.12 85 ILE A N 1
ATOM 656 C CA . ILE A 1 85 ? -2.164 9.263 22.599 1.00 95.12 85 ILE A CA 1
ATOM 657 C C . ILE A 1 85 ? -3.053 9.247 23.845 1.00 95.12 85 ILE A C 1
ATOM 659 O O . ILE A 1 85 ? -4.264 9.082 23.713 1.00 95.12 85 ILE A O 1
ATOM 663 N N . GLU A 1 86 ? -2.492 9.458 25.038 1.00 94.69 86 GLU A N 1
ATOM 664 C CA . GLU A 1 86 ? -3.277 9.510 26.276 1.00 94.69 86 GLU A CA 1
ATOM 665 C C . GLU A 1 86 ? -4.233 10.711 26.271 1.00 94.69 86 GLU A C 1
ATOM 667 O O . GLU A 1 86 ? -5.429 10.551 26.512 1.00 94.69 86 GLU A O 1
ATOM 672 N N . ASP A 1 87 ? -3.732 11.896 25.920 1.00 94.69 87 ASP A N 1
ATOM 673 C CA . ASP A 1 87 ? -4.541 13.114 25.845 1.00 94.69 87 ASP A CA 1
ATOM 674 C C . ASP A 1 87 ? -5.596 13.025 24.735 1.00 94.69 87 ASP A C 1
ATOM 676 O O . ASP A 1 87 ? -6.759 13.365 24.948 1.00 94.69 87 ASP A O 1
ATOM 680 N N . LEU A 1 88 ? -5.231 12.489 23.566 1.00 92.50 88 LEU A N 1
ATOM 681 C CA . LEU A 1 88 ? -6.168 12.258 22.463 1.00 92.50 88 LEU A CA 1
ATOM 682 C C . LEU A 1 88 ? -7.259 11.251 22.840 1.00 92.50 88 LEU A C 1
ATOM 684 O O . LEU A 1 88 ? -8.412 11.427 22.448 1.00 92.50 88 LEU A O 1
ATOM 688 N N . THR A 1 89 ? -6.920 10.228 23.626 1.00 91.75 89 THR A N 1
ATOM 689 C CA . THR A 1 89 ? -7.902 9.269 24.147 1.00 91.75 89 THR A CA 1
ATOM 690 C C . THR A 1 89 ? -8.868 9.969 25.099 1.00 91.75 89 THR A C 1
ATOM 692 O O . THR A 1 89 ? -10.071 9.883 24.889 1.00 91.75 89 THR A O 1
ATOM 695 N N . LYS A 1 90 ? -8.377 10.770 26.054 1.00 92.25 90 LYS A N 1
ATOM 696 C CA . LYS A 1 90 ? -9.234 11.556 26.967 1.00 92.25 90 LYS A CA 1
ATOM 697 C C . LYS A 1 90 ? -10.149 12.543 26.238 1.00 92.25 90 LYS A C 1
ATOM 699 O O . LYS A 1 90 ? -11.268 12.801 26.666 1.00 92.25 90 LYS A O 1
ATOM 704 N N . MET A 1 91 ? -9.694 13.105 25.119 1.00 89.75 91 MET A N 1
ATOM 705 C CA . MET A 1 91 ? -10.512 13.997 24.289 1.00 89.75 91 MET A CA 1
ATOM 706 C C . MET A 1 91 ? -11.600 13.263 23.492 1.00 89.75 91 MET A C 1
ATOM 708 O O . MET A 1 91 ? -12.545 13.906 23.041 1.00 89.75 91 MET A O 1
ATOM 712 N N . THR A 1 92 ? -11.461 11.950 23.283 1.00 90.94 92 THR A N 1
ATOM 713 C CA . THR A 1 92 ? -12.337 11.146 22.414 1.00 90.94 92 THR A CA 1
ATOM 714 C C . THR A 1 92 ? -13.112 10.052 23.153 1.00 90.94 92 THR A C 1
ATOM 716 O O . THR A 1 92 ? -13.948 9.401 22.534 1.00 90.94 92 THR A O 1
ATOM 719 N N . GLU A 1 93 ? -12.874 9.850 24.454 1.00 86.81 93 GLU A N 1
ATOM 720 C CA . GLU A 1 93 ? -13.477 8.763 25.243 1.00 86.81 93 GLU A CA 1
ATOM 721 C C . GLU A 1 93 ? -14.935 9.007 25.653 1.00 86.81 93 GLU A C 1
ATOM 723 O O . GLU A 1 93 ? -15.649 8.053 25.956 1.00 86.81 93 GLU A O 1
ATOM 728 N N . PHE A 1 94 ? -15.383 10.264 25.687 1.00 85.69 94 PHE A N 1
ATOM 729 C CA . PHE A 1 94 ? -16.727 10.606 26.148 1.00 85.69 94 PHE A CA 1
ATOM 730 C C . PHE A 1 94 ? -17.760 10.498 25.025 1.00 85.69 94 PHE A C 1
ATOM 732 O O . PHE A 1 94 ? -17.569 11.055 23.943 1.00 85.69 94 PHE A O 1
ATOM 739 N N . GLU A 1 95 ? -18.881 9.840 25.327 1.00 82.69 95 GLU A N 1
ATOM 740 C CA . GLU A 1 95 ? -20.048 9.776 24.445 1.00 82.69 95 GLU A CA 1
ATOM 741 C C . GLU A 1 95 ? -20.680 11.166 24.277 1.00 82.69 95 GLU A C 1
ATOM 743 O O . GLU A 1 95 ? -20.860 11.931 25.230 1.00 82.69 95 GLU A O 1
ATOM 748 N N . SER A 1 96 ? -21.015 11.495 23.037 1.00 86.81 96 SER A N 1
ATOM 749 C CA . SER A 1 96 ? -21.697 12.710 22.626 1.00 86.81 96 SER A CA 1
ATOM 750 C C . SER A 1 96 ? -23.185 12.440 22.404 1.00 86.81 96 SER A C 1
ATOM 752 O O . SER A 1 96 ? -23.605 11.340 22.073 1.00 86.81 96 SER A O 1
ATOM 754 N N . GLU A 1 97 ? -24.018 13.480 22.465 1.00 90.31 97 GLU A N 1
ATOM 755 C CA . GLU A 1 97 ? -25.404 13.384 21.976 1.00 90.31 97 GLU A CA 1
ATOM 756 C C . GLU A 1 97 ? -25.480 13.264 20.438 1.00 90.31 97 GLU A C 1
ATOM 758 O O . GLU A 1 97 ? -26.543 13.011 19.868 1.00 90.31 97 GLU A O 1
ATOM 763 N N . SER A 1 98 ? -24.356 13.471 19.742 1.00 92.75 98 SER A N 1
ATOM 764 C CA . SER A 1 98 ? -24.262 13.421 18.288 1.00 92.75 98 SER A CA 1
ATOM 765 C C . SER A 1 98 ? -23.586 12.140 17.815 1.00 92.75 98 SER A C 1
ATOM 767 O O . SER A 1 98 ? -22.376 11.975 17.955 1.00 92.75 98 SER A O 1
ATOM 769 N N . VAL A 1 99 ? -24.338 11.312 17.083 1.00 92.62 99 VAL A N 1
ATOM 770 C CA . VAL A 1 99 ? -23.808 10.115 16.403 1.00 92.62 99 VAL A CA 1
ATOM 771 C C . VAL A 1 99 ? -22.612 10.426 15.495 1.00 92.62 99 VAL A C 1
ATOM 773 O O . VAL A 1 99 ? -21.734 9.587 15.302 1.00 92.62 99 VAL A O 1
ATOM 776 N N . PHE A 1 100 ? -22.543 11.640 14.937 1.00 93.56 100 PHE A N 1
ATOM 777 C CA . PHE A 1 100 ? -21.414 12.063 14.110 1.00 93.56 100 PHE A CA 1
ATOM 778 C C . PHE A 1 100 ? -20.150 12.292 14.935 1.00 93.56 100 PHE A C 1
ATOM 780 O O . PHE A 1 100 ? -19.065 11.950 14.470 1.00 93.56 100 PHE A O 1
ATOM 787 N N . ALA A 1 101 ? -20.286 12.862 16.135 1.00 92.44 101 ALA A N 1
ATOM 788 C CA . ALA A 1 101 ? -19.159 13.088 17.030 1.00 92.44 101 ALA A CA 1
ATOM 789 C C . ALA A 1 101 ? -18.609 11.753 17.547 1.00 92.44 101 ALA A C 1
ATOM 791 O O . ALA A 1 101 ? -17.407 11.532 17.439 1.00 92.44 101 ALA A O 1
ATOM 792 N N . ASP A 1 102 ? -19.477 10.829 17.964 1.00 91.94 102 ASP A N 1
ATOM 793 C CA . ASP A 1 102 ? -19.054 9.496 18.415 1.00 91.94 102 ASP A CA 1
ATOM 794 C C . ASP A 1 102 ? -18.371 8.709 17.297 1.00 91.94 102 ASP A C 1
ATOM 796 O O . ASP A 1 102 ? -17.292 8.145 17.482 1.00 91.94 102 ASP A O 1
ATOM 800 N N . THR A 1 103 ? -18.958 8.728 16.095 1.00 92.31 103 THR A N 1
ATOM 801 C CA . THR A 1 103 ? -18.369 8.062 14.926 1.00 92.31 103 THR A CA 1
ATOM 802 C C . THR A 1 103 ? -16.999 8.653 14.589 1.00 92.31 103 THR A C 1
ATOM 804 O O . THR A 1 103 ? -16.070 7.913 14.274 1.00 92.31 103 THR A O 1
ATOM 807 N N . TYR A 1 104 ? -16.853 9.979 14.649 1.00 93.19 104 TYR A N 1
ATOM 808 C CA . TYR A 1 104 ? -15.573 10.642 14.407 1.00 93.19 104 TYR A CA 1
ATOM 809 C C . TYR A 1 104 ? -14.526 10.263 15.460 1.00 93.19 104 TYR A C 1
ATOM 811 O O . TYR A 1 104 ? -13.420 9.867 15.089 1.00 93.19 104 TYR A O 1
ATOM 819 N N . SER A 1 105 ? -14.875 10.351 16.746 1.00 94.00 105 SER A N 1
ATOM 820 C CA . SER A 1 105 ? -13.998 9.999 17.867 1.00 94.00 105 SER A CA 1
ATOM 821 C C . SER A 1 105 ? -13.505 8.558 17.758 1.00 94.00 105 SER A C 1
ATOM 823 O O . SER A 1 105 ? -12.300 8.307 17.836 1.00 94.00 105 SER A O 1
ATOM 825 N N . GLU A 1 106 ? -14.410 7.622 17.469 1.00 91.94 106 GLU A N 1
ATOM 826 C CA . GLU A 1 106 ? -14.057 6.214 17.319 1.00 91.94 106 GLU A CA 1
ATOM 827 C C . GLU A 1 106 ? -13.153 5.973 16.105 1.00 91.94 106 GLU A C 1
ATOM 829 O O . GLU A 1 106 ? -12.120 5.312 16.222 1.00 91.94 106 GLU A O 1
ATOM 834 N N . LEU A 1 107 ? -13.477 6.551 14.942 1.00 92.31 107 LEU A N 1
ATOM 835 C CA . LEU A 1 107 ? -12.646 6.410 13.742 1.00 92.31 107 LEU A CA 1
ATOM 836 C C . LEU A 1 107 ? -11.255 7.024 13.923 1.00 92.31 107 LEU A C 1
ATOM 838 O O . LEU A 1 107 ? -10.275 6.460 13.427 1.00 92.31 107 LEU A O 1
ATOM 842 N N . LEU A 1 108 ? -11.149 8.157 14.622 1.00 93.44 108 LEU A N 1
ATOM 843 C CA . LEU A 1 108 ? -9.874 8.807 14.914 1.00 93.44 108 LEU A CA 1
ATOM 844 C C . LEU A 1 108 ? -9.012 7.922 15.818 1.00 93.44 108 LEU A C 1
ATOM 846 O O . LEU A 1 108 ? -7.869 7.623 15.467 1.00 93.44 108 LEU A O 1
ATOM 850 N N . ARG A 1 109 ? -9.571 7.454 16.939 1.00 92.44 109 ARG A N 1
ATOM 851 C CA . ARG A 1 109 ? -8.884 6.581 17.897 1.00 92.44 109 ARG A CA 1
ATOM 852 C C . ARG A 1 109 ? -8.424 5.280 17.237 1.00 92.44 109 ARG A C 1
ATOM 854 O O . ARG A 1 109 ? -7.251 4.915 17.335 1.00 92.44 109 ARG A O 1
ATOM 861 N N . GLN A 1 110 ? -9.314 4.616 16.496 1.00 91.94 110 GLN A N 1
ATOM 862 C CA . GLN A 1 110 ? -8.974 3.412 15.734 1.00 91.94 110 GLN A CA 1
ATOM 863 C C . GLN A 1 110 ? -7.863 3.677 14.715 1.00 91.94 110 GLN A C 1
ATOM 865 O O . GLN A 1 110 ? -6.928 2.884 14.615 1.00 91.94 110 GLN A O 1
ATOM 870 N N . SER A 1 111 ? -7.939 4.786 13.974 1.00 92.81 111 SER A N 1
ATOM 871 C CA . SER A 1 111 ? -6.940 5.123 12.957 1.00 92.81 111 SER A CA 1
ATOM 872 C C . SER A 1 111 ? -5.568 5.373 13.572 1.00 92.81 111 SER A C 1
ATOM 874 O O . SER A 1 111 ? -4.600 4.816 13.070 1.00 92.81 111 SER A O 1
ATOM 876 N N . LEU A 1 112 ? -5.477 6.131 14.671 1.00 95.00 112 LEU A N 1
ATOM 877 C CA . LEU A 1 112 ? -4.209 6.409 15.356 1.00 95.00 112 LEU A CA 1
ATOM 878 C C . LEU A 1 112 ? -3.553 5.130 15.885 1.00 95.00 112 LEU A C 1
ATOM 880 O O . LEU A 1 112 ? -2.373 4.892 15.634 1.00 95.00 112 LEU A O 1
ATOM 884 N N . HIS A 1 113 ? -4.316 4.278 16.576 1.00 93.50 113 HIS A N 1
ATOM 885 C CA . HIS A 1 113 ? -3.801 2.998 17.064 1.00 93.50 113 HIS A CA 1
ATOM 886 C C . HIS A 1 113 ? -3.365 2.086 15.912 1.00 93.50 113 HIS A C 1
ATOM 888 O O . HIS A 1 113 ? -2.289 1.484 15.966 1.00 93.50 113 HIS A O 1
ATOM 894 N N . LYS A 1 114 ? -4.186 1.995 14.856 1.00 93.38 114 LYS A N 1
ATOM 895 C CA . LYS A 1 114 ? -3.918 1.154 13.686 1.00 93.38 114 LYS A CA 1
ATOM 896 C C . LYS A 1 114 ? -2.665 1.615 12.951 1.00 93.38 114 LYS A C 1
ATOM 898 O O . LYS A 1 114 ? -1.789 0.791 12.706 1.00 93.38 114 LYS A O 1
ATOM 903 N N . THR A 1 115 ? -2.557 2.899 12.604 1.00 95.25 115 THR A N 1
ATOM 904 C CA . THR A 1 115 ? -1.406 3.409 11.846 1.00 95.25 115 THR A CA 1
ATOM 905 C C . THR A 1 115 ? -0.124 3.341 12.656 1.00 95.25 115 THR A C 1
ATOM 907 O O . THR A 1 115 ? 0.897 2.961 12.092 1.00 95.25 115 THR A O 1
ATOM 910 N N . ASN A 1 116 ? -0.168 3.603 13.967 1.00 96.56 116 ASN A N 1
ATOM 911 C CA . ASN A 1 116 ? 1.007 3.440 14.815 1.00 96.56 116 ASN A CA 1
ATOM 912 C C . ASN A 1 116 ? 1.465 1.976 14.850 1.00 96.56 116 ASN A C 1
ATOM 914 O O . ASN A 1 116 ? 2.587 1.673 14.459 1.00 96.56 116 ASN A O 1
ATOM 918 N N . LYS A 1 117 ? 0.576 1.044 15.210 1.00 96.38 117 LYS A N 1
ATOM 919 C CA . LYS A 1 117 ? 0.915 -0.383 15.299 1.00 96.38 117 LYS A CA 1
ATOM 920 C C . LYS A 1 117 ? 1.404 -0.950 13.959 1.00 96.38 117 LYS A C 1
ATOM 922 O O . LYS A 1 117 ? 2.407 -1.655 13.919 1.00 96.38 117 LYS A O 1
ATOM 927 N N . TRP A 1 118 ? 0.698 -0.661 12.867 1.00 97.19 118 TRP A N 1
ATOM 928 C CA . TRP A 1 118 ? 1.044 -1.182 11.543 1.00 97.19 118 TRP A CA 1
ATOM 929 C C . TRP A 1 118 ? 2.295 -0.520 10.966 1.00 97.19 118 TRP A C 1
ATOM 931 O O . TRP A 1 118 ? 3.097 -1.209 10.345 1.00 97.19 118 TRP A O 1
ATOM 941 N N . GLY A 1 119 ? 2.472 0.787 11.177 1.00 97.62 119 GLY A N 1
ATOM 942 C CA . GLY A 1 119 ? 3.662 1.518 10.741 1.00 97.62 119 GLY A CA 1
ATOM 943 C C . GLY A 1 119 ? 4.930 0.976 11.387 1.00 97.62 119 GLY A C 1
ATOM 944 O O . GLY A 1 119 ? 5.863 0.629 10.673 1.00 97.62 119 GLY A O 1
ATOM 945 N N . SER A 1 120 ? 4.922 0.767 12.706 1.00 97.25 120 SER A N 1
ATOM 946 C CA . SER A 1 120 ? 6.089 0.251 13.426 1.00 97.25 120 SER A CA 1
ATOM 947 C C . SER A 1 120 ? 6.485 -1.149 12.955 1.00 97.25 120 SER A C 1
ATOM 949 O O . SER A 1 120 ? 7.669 -1.416 12.756 1.00 97.25 120 SER A O 1
ATOM 951 N N . GLU A 1 121 ? 5.508 -2.032 12.728 1.00 98.12 121 GLU A N 1
ATOM 952 C CA . GLU A 1 121 ? 5.769 -3.378 12.205 1.00 98.12 121 GLU A CA 1
ATOM 953 C C . GLU A 1 121 ? 6.326 -3.329 10.770 1.00 98.12 121 GLU A C 1
ATOM 955 O O . GLU A 1 121 ? 7.312 -3.995 10.436 1.00 98.12 121 GLU A O 1
ATOM 960 N N . LEU A 1 122 ? 5.733 -2.495 9.911 1.00 98.12 122 LEU A N 1
ATOM 961 C CA . LEU A 1 122 ? 6.185 -2.306 8.533 1.00 98.12 122 LEU A CA 1
ATOM 962 C C . LEU A 1 122 ? 7.616 -1.743 8.474 1.00 98.12 122 LEU A C 1
ATOM 964 O O . LEU A 1 122 ? 8.424 -2.172 7.642 1.00 98.12 122 LEU A O 1
ATOM 968 N N . ASP A 1 123 ? 7.954 -0.811 9.361 1.00 97.25 123 ASP A N 1
ATOM 969 C CA . ASP A 1 123 ? 9.274 -0.185 9.435 1.00 97.25 123 ASP A CA 1
ATOM 970 C C . ASP A 1 123 ? 10.341 -1.163 9.920 1.00 97.25 123 ASP A C 1
ATOM 972 O O . ASP A 1 123 ? 11.407 -1.263 9.303 1.00 97.25 123 ASP A O 1
ATOM 976 N N . ALA A 1 124 ? 10.026 -1.959 10.946 1.00 97.75 124 ALA A N 1
ATOM 977 C CA . ALA A 1 124 ? 10.906 -3.008 11.456 1.00 97.75 124 ALA A CA 1
ATOM 978 C C . ALA A 1 124 ? 11.158 -4.128 10.428 1.00 97.75 124 ALA A C 1
ATOM 980 O O . ALA A 1 124 ? 12.194 -4.801 10.469 1.00 97.75 124 ALA A O 1
ATOM 981 N N . THR A 1 125 ? 10.243 -4.312 9.472 1.00 98.31 125 THR A N 1
ATOM 982 C CA . THR A 1 125 ? 10.320 -5.378 8.471 1.00 98.31 125 THR A CA 1
ATOM 983 C C . THR A 1 125 ? 11.514 -5.211 7.534 1.00 98.31 125 THR A C 1
ATOM 985 O O . THR A 1 125 ? 11.600 -4.261 6.752 1.00 98.31 125 THR A O 1
ATOM 988 N N . GLN A 1 126 ? 12.397 -6.209 7.542 1.00 97.88 126 GLN A N 1
ATOM 989 C CA . GLN A 1 126 ? 13.503 -6.348 6.594 1.00 97.88 126 GLN A CA 1
ATOM 990 C C . GLN A 1 126 ? 13.118 -7.299 5.460 1.00 97.88 126 GLN A C 1
ATOM 992 O O . GLN A 1 126 ? 12.462 -8.314 5.699 1.00 97.88 126 GLN A O 1
ATOM 997 N N . LEU A 1 127 ? 13.535 -7.001 4.232 1.00 98.38 127 LEU A N 1
ATOM 998 C CA . LEU A 1 127 ? 13.339 -7.862 3.059 1.00 98.38 127 LEU A CA 1
ATOM 999 C C . LEU A 1 127 ? 14.645 -8.579 2.703 1.00 98.38 127 LEU A C 1
ATOM 1001 O O . LEU A 1 127 ? 15.723 -8.118 3.069 1.00 98.38 127 LEU A O 1
ATOM 1005 N N . ASN A 1 128 ? 14.549 -9.701 1.991 1.00 98.12 128 ASN A N 1
ATOM 1006 C CA . ASN A 1 128 ? 15.729 -10.459 1.559 1.00 98.12 128 ASN A CA 1
ATOM 1007 C C . ASN A 1 128 ? 16.344 -9.884 0.270 1.00 98.12 128 ASN A C 1
ATOM 1009 O O . ASN A 1 128 ? 17.512 -10.122 -0.034 1.00 98.12 128 ASN A O 1
ATOM 1013 N N . THR A 1 129 ? 15.548 -9.130 -0.485 1.00 98.31 129 THR A N 1
ATOM 1014 C CA . THR A 1 129 ? 15.893 -8.546 -1.780 1.00 98.31 129 THR A CA 1
ATOM 1015 C C . THR A 1 129 ? 16.067 -7.036 -1.651 1.00 98.31 129 THR A C 1
ATOM 1017 O O . THR A 1 129 ? 15.227 -6.350 -1.064 1.00 98.31 129 THR A O 1
ATOM 1020 N N . ALA A 1 130 ? 17.135 -6.499 -2.242 1.00 97.88 130 ALA A N 1
ATOM 1021 C CA . ALA A 1 130 ? 17.295 -5.059 -2.410 1.00 97.88 130 ALA A CA 1
ATOM 1022 C C . ALA A 1 130 ? 16.409 -4.559 -3.561 1.00 97.88 130 ALA A C 1
ATOM 1024 O O . ALA A 1 130 ? 16.429 -5.126 -4.652 1.00 97.88 130 ALA A O 1
ATOM 1025 N N . PHE A 1 131 ? 15.658 -3.487 -3.322 1.00 98.38 131 PHE A N 1
ATOM 1026 C CA . PHE A 1 131 ? 14.828 -2.833 -4.335 1.00 98.38 131 PHE A CA 1
ATOM 1027 C C . PHE A 1 131 ? 15.547 -1.611 -4.913 1.00 98.38 131 PHE A C 1
ATOM 1029 O O . PHE A 1 131 ? 16.369 -0.980 -4.244 1.00 98.38 131 PHE A O 1
ATOM 1036 N N . GLY A 1 132 ? 15.218 -1.267 -6.160 1.00 96.88 132 GLY A N 1
ATOM 1037 C CA . GLY A 1 132 ? 15.682 -0.036 -6.797 1.00 96.88 132 GLY A CA 1
ATOM 1038 C C . GLY A 1 132 ? 15.217 1.228 -6.065 1.00 96.88 132 GLY A C 1
ATOM 1039 O O . GLY A 1 132 ? 14.266 1.220 -5.282 1.00 96.88 132 GLY A O 1
ATOM 1040 N N . THR A 1 133 ? 15.892 2.345 -6.336 1.00 96.38 133 THR A N 1
ATOM 1041 C CA . THR A 1 133 ? 15.578 3.650 -5.734 1.00 96.38 133 THR A CA 1
ATOM 1042 C C . THR A 1 133 ? 14.576 4.470 -6.542 1.00 96.38 133 THR A C 1
ATOM 1044 O O . THR A 1 133 ? 14.186 5.547 -6.087 1.00 96.38 133 THR A O 1
ATOM 1047 N N . ASP A 1 134 ? 14.153 3.980 -7.707 1.00 96.50 134 ASP A N 1
ATOM 1048 C CA . ASP A 1 134 ? 13.086 4.590 -8.490 1.00 96.50 134 ASP A CA 1
ATOM 1049 C C . ASP A 1 134 ? 11.726 4.484 -7.779 1.00 96.50 134 ASP A C 1
ATOM 1051 O O . ASP A 1 134 ? 11.528 3.716 -6.828 1.00 96.50 134 ASP A O 1
ATOM 1055 N N . HIS A 1 135 ? 10.781 5.304 -8.230 1.00 95.81 135 HIS A N 1
ATOM 1056 C 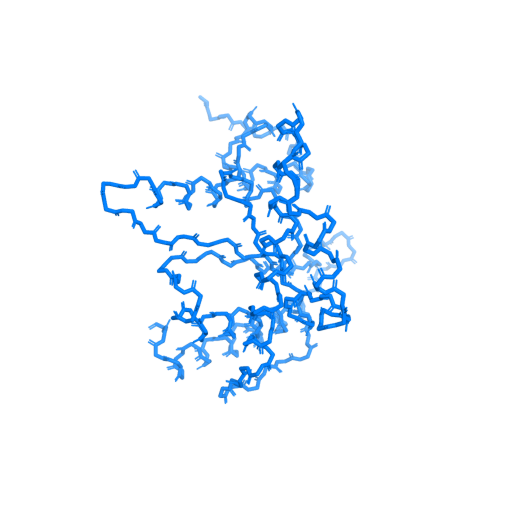CA . HIS A 1 135 ? 9.481 5.445 -7.584 1.00 95.81 135 HIS A CA 1
ATOM 1057 C C . HIS A 1 135 ? 8.680 4.133 -7.583 1.00 95.81 135 HIS A C 1
ATOM 1059 O O . HIS A 1 135 ? 8.018 3.817 -6.593 1.00 95.81 135 HIS A O 1
ATOM 1065 N N . LEU A 1 136 ? 8.731 3.344 -8.658 1.00 97.81 136 LEU A N 1
ATOM 1066 C CA . LEU A 1 136 ? 7.966 2.104 -8.758 1.00 97.81 136 LEU A CA 1
ATOM 1067 C C . LEU A 1 136 ? 8.586 0.975 -7.933 1.00 97.81 136 LEU A C 1
ATOM 1069 O O . LEU A 1 136 ? 7.863 0.263 -7.235 1.00 97.81 136 LEU A O 1
ATOM 1073 N N . SER A 1 137 ? 9.912 0.848 -7.941 1.00 98.38 137 SER A N 1
ATOM 1074 C CA . SER A 1 137 ? 10.630 -0.112 -7.099 1.00 98.38 137 SER A CA 1
ATOM 1075 C C . SER A 1 137 ? 10.345 0.110 -5.615 1.00 98.38 137 SER A C 1
ATOM 1077 O O . SER A 1 137 ? 10.040 -0.843 -4.901 1.00 98.38 137 SER A O 1
ATOM 1079 N N . ARG A 1 138 ? 10.350 1.366 -5.152 1.00 98.31 138 ARG A N 1
ATOM 1080 C CA . ARG A 1 138 ? 9.991 1.710 -3.765 1.00 98.31 138 ARG A CA 1
ATOM 1081 C C . ARG A 1 138 ? 8.538 1.368 -3.436 1.00 98.31 138 ARG A C 1
ATOM 1083 O O . ARG A 1 138 ? 8.266 0.836 -2.365 1.00 98.31 138 ARG A O 1
ATOM 1090 N N . GLN A 1 139 ? 7.604 1.575 -4.368 1.00 98.69 139 GLN A N 1
ATOM 1091 C CA . GLN A 1 139 ? 6.221 1.133 -4.164 1.00 98.69 139 GLN A CA 1
ATOM 1092 C C . GLN A 1 139 ? 6.119 -0.388 -3.999 1.00 98.69 139 GLN A C 1
ATOM 1094 O O . GLN A 1 139 ? 5.462 -0.862 -3.072 1.00 98.69 139 GLN A O 1
ATOM 1099 N N . PHE A 1 140 ? 6.793 -1.160 -4.856 1.00 98.69 140 PHE A N 1
ATOM 1100 C CA . PHE A 1 140 ? 6.829 -2.618 -4.730 1.00 98.69 140 PHE A CA 1
ATOM 1101 C C . PHE A 1 140 ? 7.534 -3.091 -3.457 1.00 98.69 140 PHE A C 1
ATOM 1103 O O . PHE A 1 140 ? 7.123 -4.100 -2.885 1.00 98.69 140 PHE A O 1
ATOM 1110 N N . GLN A 1 141 ? 8.533 -2.353 -2.973 1.00 98.69 141 GLN A N 1
ATOM 1111 C CA . GLN A 1 141 ? 9.162 -2.618 -1.682 1.00 98.69 141 GLN A CA 1
ATOM 1112 C C . GLN A 1 141 ? 8.139 -2.530 -0.540 1.00 98.69 141 GLN A C 1
ATOM 1114 O O . GLN A 1 141 ? 8.088 -3.426 0.303 1.00 98.69 141 GLN A O 1
ATOM 1119 N N . GLN A 1 142 ? 7.275 -1.507 -0.535 1.00 98.75 142 GLN A N 1
ATOM 1120 C CA . GLN A 1 142 ? 6.202 -1.393 0.462 1.00 98.75 142 GLN A CA 1
ATOM 1121 C C . GLN A 1 142 ? 5.192 -2.541 0.351 1.00 98.75 142 GLN A C 1
ATOM 1123 O O . GLN A 1 142 ? 4.812 -3.123 1.365 1.00 98.75 142 GLN A O 1
ATOM 1128 N N . VAL A 1 143 ? 4.800 -2.927 -0.871 1.00 98.69 143 VAL A N 1
ATOM 1129 C CA . VAL A 1 143 ? 3.921 -4.092 -1.086 1.00 98.69 143 VAL A CA 1
ATOM 1130 C C . VAL A 1 143 ? 4.553 -5.368 -0.530 1.00 98.69 143 VAL A C 1
ATOM 1132 O O . VAL A 1 143 ? 3.893 -6.124 0.181 1.00 98.69 143 VAL A O 1
ATOM 1135 N N . ALA A 1 144 ? 5.837 -5.599 -0.800 1.00 98.75 144 ALA A N 1
ATOM 1136 C CA . ALA A 1 144 ? 6.541 -6.777 -0.312 1.00 98.75 144 ALA A CA 1
ATOM 1137 C C . ALA A 1 144 ? 6.637 -6.817 1.221 1.00 98.75 144 ALA A C 1
ATOM 1139 O O . ALA A 1 144 ? 6.505 -7.892 1.807 1.00 98.75 144 ALA A O 1
ATOM 1140 N N . LYS A 1 145 ? 6.815 -5.661 1.876 1.00 98.75 145 LYS A N 1
ATOM 1141 C CA . LYS A 1 145 ? 6.751 -5.557 3.340 1.00 98.75 145 LYS A CA 1
ATOM 1142 C C . LYS A 1 145 ? 5.354 -5.890 3.869 1.00 98.75 145 LYS A C 1
ATOM 1144 O O . LYS A 1 145 ? 5.247 -6.719 4.765 1.00 98.75 145 LYS A O 1
ATOM 1149 N N . LEU A 1 146 ? 4.292 -5.328 3.282 1.00 98.50 146 LEU A N 1
ATOM 1150 C CA . LEU A 1 146 ? 2.904 -5.605 3.685 1.00 98.50 146 LEU A CA 1
ATOM 1151 C C . LEU A 1 146 ? 2.548 -7.095 3.572 1.00 98.50 146 LEU A C 1
ATOM 1153 O O . LEU A 1 146 ? 1.920 -7.651 4.469 1.00 98.50 146 LEU A O 1
ATOM 1157 N N . ILE A 1 147 ? 2.973 -7.757 2.491 1.00 98.38 147 ILE A N 1
ATOM 1158 C CA . ILE A 1 147 ? 2.771 -9.203 2.304 1.00 98.38 147 ILE A CA 1
ATOM 1159 C C . ILE A 1 147 ? 3.536 -10.010 3.361 1.00 98.38 147 ILE A C 1
ATOM 1161 O O . ILE A 1 147 ? 3.018 -11.012 3.869 1.00 98.38 147 ILE A O 1
ATOM 1165 N N . LYS A 1 148 ? 4.747 -9.567 3.716 1.00 98.38 148 LYS A N 1
ATOM 1166 C CA . LYS A 1 148 ? 5.573 -10.218 4.736 1.00 98.38 148 LYS A CA 1
ATOM 1167 C C . LYS A 1 148 ? 4.922 -10.174 6.118 1.00 98.38 148 LYS A C 1
ATOM 1169 O O . LYS A 1 148 ? 4.948 -11.179 6.817 1.00 98.38 148 LYS A O 1
ATOM 1174 N N . ILE A 1 149 ? 4.279 -9.060 6.469 1.00 98.00 149 ILE A N 1
ATOM 1175 C CA . ILE A 1 149 ? 3.614 -8.868 7.771 1.00 98.00 149 ILE A CA 1
ATOM 1176 C C . ILE A 1 149 ? 2.132 -9.273 7.776 1.00 98.00 149 ILE A C 1
ATOM 1178 O O . ILE A 1 149 ? 1.419 -8.988 8.733 1.00 98.00 149 ILE A O 1
ATOM 1182 N N . ARG A 1 150 ? 1.628 -9.941 6.729 1.00 96.69 150 ARG A N 1
ATOM 1183 C CA . ARG A 1 150 ? 0.191 -10.255 6.575 1.00 96.69 150 ARG A CA 1
ATOM 1184 C C . ARG A 1 150 ? -0.434 -10.998 7.763 1.00 96.69 150 ARG A C 1
ATOM 1186 O O . ARG A 1 150 ? -1.611 -10.793 8.041 1.00 96.69 150 ARG A O 1
ATOM 1193 N N . GLU A 1 151 ? 0.338 -11.848 8.445 1.00 96.50 151 GLU A N 1
ATOM 1194 C CA . GLU A 1 151 ? -0.127 -12.604 9.616 1.00 96.50 151 GLU A CA 1
ATOM 1195 C C . GLU A 1 151 ? -0.362 -11.671 10.805 1.00 96.50 151 GLU A C 1
ATOM 1197 O O . GLU A 1 151 ? -1.400 -11.756 11.451 1.00 96.50 151 GLU A O 1
ATOM 1202 N N . PHE A 1 152 ? 0.536 -10.706 11.023 1.00 97.38 152 PHE A N 1
ATOM 1203 C CA . PHE A 1 152 ? 0.350 -9.639 12.008 1.00 97.38 152 PHE A CA 1
ATOM 1204 C C . PHE A 1 152 ? -0.838 -8.729 11.667 1.00 97.38 152 PHE A C 1
ATOM 1206 O O . PHE A 1 152 ? -1.532 -8.243 12.559 1.00 97.38 152 PHE A O 1
ATOM 1213 N N . LEU A 1 153 ? -1.075 -8.492 10.374 1.00 95.31 153 LEU A N 1
ATOM 1214 C CA . LEU A 1 153 ? -2.228 -7.733 9.886 1.00 95.31 153 LEU A CA 1
ATOM 1215 C C . LEU A 1 153 ? -3.537 -8.535 9.930 1.00 95.31 153 LEU A C 1
ATOM 1217 O O . LEU A 1 153 ? -4.576 -7.979 9.576 1.00 95.31 153 LEU A O 1
ATOM 1221 N N . GLU A 1 154 ? -3.488 -9.826 10.279 1.00 94.88 154 GLU A N 1
ATOM 1222 C CA . GLU A 1 154 ? -4.635 -10.745 10.276 1.00 94.88 154 GLU A CA 1
ATOM 1223 C C . GLU A 1 154 ? -5.423 -10.683 8.952 1.00 94.88 154 GLU A C 1
ATOM 1225 O O . GLU A 1 154 ? -6.655 -10.702 8.907 1.00 94.88 154 GLU A O 1
ATOM 1230 N N . THR A 1 155 ? -4.694 -10.538 7.841 1.00 93.94 155 THR A N 1
ATOM 1231 C CA . THR A 1 155 ? -5.263 -10.301 6.512 1.00 93.94 155 THR A CA 1
ATOM 1232 C C . THR A 1 155 ? -5.136 -11.545 5.644 1.00 93.94 155 THR A C 1
ATOM 1234 O O . THR A 1 155 ? -4.033 -11.991 5.328 1.00 93.94 155 THR A O 1
ATOM 1237 N N . GLU A 1 156 ? -6.269 -12.076 5.184 1.00 95.44 156 GLU A N 1
ATOM 1238 C CA . GLU A 1 156 ? -6.303 -13.270 4.332 1.00 95.44 156 GLU A CA 1
ATOM 1239 C C . GLU A 1 156 ? -6.295 -12.924 2.843 1.00 95.44 156 GLU A C 1
ATOM 1241 O O . GLU A 1 156 ? -5.754 -13.673 2.023 1.00 95.44 156 GLU A O 1
ATOM 1246 N N . ARG A 1 157 ? -6.936 -11.812 2.465 1.00 95.69 157 ARG A N 1
ATOM 1247 C CA . ARG A 1 157 ? -7.023 -11.334 1.081 1.00 95.69 157 ARG A CA 1
ATOM 1248 C C . ARG A 1 157 ? -6.736 -9.842 1.040 1.00 95.69 157 ARG A C 1
ATOM 1250 O O . ARG A 1 157 ? -7.465 -9.044 1.617 1.00 95.69 157 ARG A O 1
ATOM 1257 N N . ALA A 1 158 ? -5.696 -9.458 0.315 1.00 96.19 158 ALA A N 1
ATOM 1258 C CA . ALA A 1 158 ? -5.315 -8.063 0.164 1.00 96.19 158 ALA A CA 1
ATOM 1259 C C . ALA A 1 158 ? -5.264 -7.665 -1.307 1.00 96.19 158 ALA A C 1
ATOM 1261 O O . ALA A 1 158 ? -4.845 -8.435 -2.171 1.00 96.19 158 ALA A O 1
ATOM 1262 N N . VAL A 1 159 ? -5.668 -6.430 -1.574 1.00 97.25 159 VAL A N 1
ATOM 1263 C CA . VAL A 1 159 ? -5.419 -5.743 -2.837 1.00 97.25 159 VAL A CA 1
ATOM 1264 C C . VAL A 1 159 ? -4.346 -4.696 -2.601 1.00 97.25 159 VAL A C 1
ATOM 1266 O O . VAL A 1 159 ? -4.435 -3.929 -1.645 1.00 97.25 159 VAL A O 1
ATOM 1269 N N . PHE A 1 160 ? -3.389 -4.609 -3.518 1.00 97.69 160 PHE A N 1
ATOM 1270 C CA . PHE A 1 160 ? -2.344 -3.594 -3.509 1.00 97.69 160 PHE A CA 1
ATOM 1271 C C . PHE A 1 160 ? -2.398 -2.799 -4.808 1.00 97.69 160 PHE A C 1
ATOM 1273 O O . PHE A 1 160 ? -2.438 -3.385 -5.890 1.00 97.69 160 PHE A O 1
ATOM 1280 N N . ILE A 1 161 ? -2.386 -1.470 -4.710 1.00 97.38 161 ILE A N 1
ATOM 1281 C CA . ILE A 1 161 ? -2.277 -0.590 -5.874 1.00 97.38 161 ILE A CA 1
ATOM 1282 C C . ILE A 1 161 ? -0.956 0.166 -5.838 1.00 97.38 161 ILE A C 1
ATOM 1284 O O . ILE A 1 161 ? -0.683 0.932 -4.912 1.00 97.38 161 ILE A O 1
ATOM 1288 N N . VAL A 1 162 ? -0.185 -0.029 -6.903 1.00 97.69 162 VAL A N 1
ATOM 1289 C CA . VAL A 1 162 ? 0.997 0.757 -7.259 1.00 97.69 162 VAL A CA 1
ATOM 1290 C C . VAL A 1 162 ? 0.730 1.483 -8.572 1.00 97.69 162 VAL A C 1
ATOM 1292 O O . VAL A 1 162 ? -0.198 1.135 -9.307 1.00 97.69 162 VAL A O 1
ATOM 1295 N N . GLN A 1 163 ? 1.535 2.492 -8.881 1.00 95.62 163 GLN A N 1
ATOM 1296 C CA . GLN A 1 163 ? 1.331 3.296 -10.073 1.00 95.62 163 GLN A CA 1
ATOM 1297 C C . GLN A 1 163 ? 2.630 3.771 -10.702 1.00 95.62 163 GLN A C 1
ATOM 1299 O O . GLN A 1 163 ? 3.529 4.266 -10.027 1.00 95.62 163 GLN A O 1
ATOM 1304 N N . GLN A 1 164 ? 2.663 3.678 -12.026 1.00 95.06 164 GLN A N 1
ATOM 1305 C CA . GLN A 1 164 ? 3.668 4.295 -12.871 1.00 95.06 164 GLN A CA 1
ATOM 1306 C C . GLN A 1 164 ? 2.995 5.303 -13.800 1.00 95.06 164 GLN A C 1
ATOM 1308 O O . GLN A 1 164 ? 1.910 5.050 -14.331 1.00 95.06 164 GLN A O 1
ATOM 1313 N N . TRP A 1 165 ? 3.651 6.440 -13.996 1.00 91.38 165 TRP A N 1
ATOM 1314 C CA . TRP A 1 165 ? 3.189 7.516 -14.867 1.00 91.38 165 TRP A CA 1
ATOM 1315 C C . TRP A 1 165 ? 4.098 7.655 -16.095 1.00 91.38 165 TRP A C 1
ATOM 1317 O O . TRP A 1 165 ? 5.036 6.884 -16.283 1.00 91.38 165 TRP A O 1
ATOM 1327 N N . GLY A 1 166 ? 3.825 8.657 -16.935 1.00 90.38 166 GLY A N 1
ATOM 1328 C CA . GLY A 1 166 ? 4.738 9.042 -18.014 1.00 90.38 166 GLY A CA 1
ATOM 1329 C C . GLY A 1 166 ? 4.589 8.249 -19.312 1.00 90.38 166 GLY A C 1
ATOM 1330 O O . GLY A 1 166 ? 5.486 8.305 -20.139 1.00 90.38 166 GLY A O 1
ATOM 1331 N N . PHE A 1 167 ? 3.473 7.544 -19.516 1.00 91.00 167 PHE A N 1
ATOM 1332 C CA . PHE A 1 167 ? 3.140 6.894 -20.798 1.00 91.00 167 PHE A CA 1
ATOM 1333 C C . PHE A 1 167 ? 2.451 7.831 -21.797 1.00 91.00 167 PHE A C 1
ATOM 1335 O O . PHE A 1 167 ? 1.965 7.393 -22.837 1.00 91.00 167 PHE A O 1
ATOM 1342 N N . ASP A 1 168 ? 2.362 9.117 -21.467 1.00 87.56 168 ASP A N 1
ATOM 1343 C CA . ASP A 1 168 ? 1.839 10.123 -22.372 1.00 87.56 168 ASP A CA 1
ATOM 1344 C C . ASP A 1 168 ? 2.901 10.470 -23.432 1.00 87.56 168 ASP A C 1
ATOM 1346 O O . ASP A 1 168 ? 3.901 11.127 -23.140 1.00 87.56 168 ASP A O 1
ATOM 1350 N N . THR A 1 169 ? 2.671 10.023 -24.670 1.00 87.00 169 THR A N 1
ATOM 1351 C CA . THR A 1 169 ? 3.619 10.179 -25.778 1.00 87.00 169 THR A CA 1
ATOM 1352 C C . THR A 1 169 ? 3.466 11.487 -26.552 1.00 87.00 169 THR A C 1
ATOM 1354 O O . THR A 1 169 ? 4.051 11.622 -27.625 1.00 87.00 169 THR A O 1
ATOM 1357 N N . HIS A 1 170 ? 2.687 12.462 -26.065 1.00 85.12 170 HIS A N 1
ATOM 1358 C CA . HIS A 1 170 ? 2.525 13.740 -26.771 1.00 85.12 170 HIS A CA 1
ATOM 1359 C C . HIS A 1 170 ? 3.855 14.511 -26.922 1.00 85.12 170 HIS A C 1
ATOM 1361 O O . HIS A 1 170 ? 3.987 15.306 -27.850 1.00 85.12 170 HIS A O 1
ATOM 1367 N N . GLY A 1 171 ? 4.840 14.277 -26.042 1.00 84.62 171 GLY A N 1
ATOM 1368 C CA . GLY A 1 171 ? 6.158 14.931 -26.086 1.00 84.62 171 GLY A CA 1
ATOM 1369 C C . GLY A 1 171 ? 7.311 14.067 -26.612 1.00 84.62 171 GLY A C 1
ATOM 1370 O O . GLY A 1 171 ? 8.308 14.605 -27.088 1.00 84.62 171 GLY A O 1
ATOM 1371 N N . THR A 1 172 ? 7.204 12.740 -26.523 1.00 89.50 172 THR A N 1
ATOM 1372 C CA . THR A 1 172 ? 8.226 11.790 -26.988 1.00 89.50 172 THR A CA 1
ATOM 1373 C C . THR A 1 172 ? 7.644 10.381 -27.092 1.00 89.50 172 THR A C 1
ATOM 1375 O O . THR A 1 172 ? 6.736 10.023 -26.346 1.00 89.50 172 THR A O 1
ATOM 1378 N N . PHE A 1 173 ? 8.191 9.564 -27.993 1.00 92.12 173 PHE A N 1
ATOM 1379 C CA . PHE A 1 173 ? 7.908 8.125 -28.056 1.00 92.12 173 PHE A CA 1
ATOM 1380 C C . PHE A 1 173 ? 8.920 7.284 -27.265 1.00 92.12 173 PHE A C 1
ATOM 1382 O O . PHE A 1 173 ? 8.764 6.067 -27.182 1.00 92.12 173 PHE A O 1
ATOM 1389 N N . ASP A 1 174 ? 9.959 7.909 -26.703 1.00 93.75 174 ASP A N 1
ATOM 1390 C CA . ASP A 1 174 ? 10.930 7.226 -25.852 1.00 93.75 174 ASP A CA 1
ATOM 1391 C C . ASP A 1 174 ? 10.306 6.897 -24.488 1.00 93.75 174 ASP A C 1
ATOM 1393 O O . ASP A 1 174 ? 9.899 7.788 -23.742 1.00 93.75 174 ASP A O 1
ATOM 1397 N N . MET A 1 175 ? 10.234 5.601 -24.181 1.00 94.25 175 MET A N 1
ATOM 1398 C CA . MET A 1 175 ? 9.699 5.057 -22.929 1.00 94.25 175 MET A CA 1
ATOM 1399 C C . MET A 1 175 ? 10.740 4.220 -22.172 1.00 94.25 175 MET A C 1
ATOM 1401 O O . MET A 1 175 ? 10.382 3.440 -21.288 1.00 94.25 175 MET A O 1
ATOM 1405 N N . ASN A 1 176 ? 12.025 4.329 -22.530 1.00 94.94 176 ASN A N 1
ATOM 1406 C CA . ASN A 1 176 ? 13.078 3.474 -21.980 1.00 94.94 176 ASN A CA 1
ATOM 1407 C C . ASN A 1 176 ? 13.163 3.572 -20.453 1.00 94.94 176 ASN A C 1
ATOM 1409 O O . ASN A 1 176 ? 13.294 2.549 -19.784 1.00 94.94 176 ASN A O 1
ATOM 1413 N N . THR A 1 177 ? 13.025 4.775 -19.889 1.00 93.81 177 THR A N 1
ATOM 1414 C CA . THR A 1 177 ? 13.035 4.983 -18.434 1.00 93.81 177 THR A CA 1
ATOM 1415 C C . THR A 1 177 ? 11.873 4.255 -17.758 1.00 93.81 177 THR A C 1
ATOM 1417 O O . THR A 1 177 ? 12.091 3.465 -16.848 1.00 93.81 177 THR A O 1
ATOM 1420 N N . GLN A 1 178 ? 10.646 4.446 -18.243 1.00 95.19 178 GLN A N 1
ATOM 1421 C CA . GLN A 1 178 ? 9.425 3.863 -17.683 1.00 95.19 178 GLN A CA 1
ATOM 1422 C C . GLN A 1 178 ? 9.463 2.332 -17.749 1.00 95.19 178 GLN A C 1
ATOM 1424 O O . GLN A 1 178 ? 9.104 1.654 -16.788 1.00 95.19 178 GLN A O 1
ATOM 1429 N N . LEU A 1 179 ? 9.912 1.779 -18.879 1.00 96.06 179 LEU A N 1
ATOM 1430 C CA . LEU A 1 179 ? 10.051 0.334 -19.056 1.00 96.06 179 LEU A CA 1
ATOM 1431 C C . LEU A 1 179 ? 11.171 -0.240 -18.179 1.00 96.06 179 LEU A C 1
ATOM 1433 O O . LEU A 1 179 ? 11.011 -1.331 -17.633 1.00 96.06 179 LEU A O 1
ATOM 1437 N N . SER A 1 180 ? 12.272 0.496 -18.000 1.00 96.81 180 SER A N 1
ATOM 1438 C CA . SER A 1 180 ? 13.364 0.115 -17.099 1.00 96.81 180 SER A CA 1
ATOM 1439 C C . SER A 1 180 ? 12.914 0.094 -15.634 1.00 96.81 180 SER A C 1
ATOM 1441 O O . SER A 1 180 ? 13.166 -0.886 -14.935 1.00 96.81 180 SER A O 1
ATOM 1443 N N . GLU A 1 181 ? 12.173 1.112 -15.183 1.00 97.19 181 GLU A N 1
ATOM 1444 C CA . GLU A 1 181 ? 11.598 1.171 -13.831 1.00 97.19 181 GLU A CA 1
ATOM 1445 C C . GLU A 1 181 ? 10.599 0.028 -13.591 1.00 97.19 181 GLU A C 1
ATOM 1447 O O . GLU A 1 181 ? 10.670 -0.650 -12.565 1.00 97.19 181 GLU A O 1
ATOM 1452 N N . ILE A 1 182 ? 9.724 -0.267 -14.566 1.00 97.75 182 ILE A N 1
ATOM 1453 C CA . ILE A 1 182 ? 8.834 -1.442 -14.520 1.00 97.75 182 ILE A CA 1
ATOM 1454 C C . ILE A 1 182 ? 9.637 -2.729 -14.378 1.00 97.75 182 ILE A C 1
ATOM 1456 O O . ILE A 1 182 ? 9.336 -3.546 -13.506 1.00 97.75 182 ILE A O 1
ATOM 1460 N N . ASN A 1 183 ? 10.651 -2.918 -15.220 1.00 98.06 183 ASN A N 1
ATOM 1461 C CA . ASN A 1 183 ? 11.453 -4.131 -15.203 1.00 98.06 183 ASN A CA 1
ATOM 1462 C C . ASN A 1 183 ? 12.202 -4.295 -13.871 1.00 98.06 183 ASN A C 1
ATOM 1464 O O . ASN A 1 183 ? 12.187 -5.382 -13.294 1.00 98.06 183 ASN A O 1
ATOM 1468 N N . SER A 1 184 ? 12.809 -3.221 -13.360 1.00 97.75 184 SER A N 1
ATOM 1469 C CA . SER A 1 184 ? 13.519 -3.188 -12.076 1.00 97.75 184 SER A CA 1
ATOM 1470 C C . SER A 1 184 ? 12.593 -3.518 -10.899 1.00 97.75 184 SER A C 1
ATOM 1472 O O . SER A 1 184 ? 12.870 -4.439 -10.118 1.00 97.75 184 SER A O 1
ATOM 1474 N N . GLY A 1 185 ? 11.452 -2.826 -10.813 1.00 98.06 185 GLY A N 1
ATOM 1475 C CA . GLY A 1 185 ? 10.485 -2.993 -9.733 1.00 98.06 185 GLY A CA 1
ATOM 1476 C C . GLY A 1 185 ? 9.860 -4.386 -9.721 1.00 98.06 185 GLY A C 1
ATOM 1477 O O . GLY A 1 185 ? 9.853 -5.047 -8.682 1.00 98.06 185 GLY A O 1
ATOM 1478 N N . LEU A 1 186 ? 9.407 -4.877 -10.881 1.00 98.19 186 LEU A N 1
ATOM 1479 C CA . LEU A 1 186 ? 8.838 -6.222 -10.995 1.00 98.19 186 LEU A CA 1
ATOM 1480 C C . LEU A 1 186 ? 9.876 -7.308 -10.715 1.00 98.19 186 LEU A C 1
ATOM 1482 O O . LEU A 1 186 ? 9.571 -8.249 -9.989 1.00 98.19 186 LEU A O 1
ATOM 1486 N N . SER A 1 187 ? 11.099 -7.190 -11.240 1.00 98.50 187 SER A N 1
ATOM 1487 C CA . SER A 1 187 ? 12.144 -8.201 -11.012 1.00 98.50 187 SER A CA 1
ATOM 1488 C C . SER A 1 187 ? 12.480 -8.340 -9.526 1.00 98.50 187 SER A C 1
ATOM 1490 O O . SER A 1 187 ? 12.556 -9.459 -9.008 1.00 98.50 187 SER A O 1
ATOM 1492 N N . SER A 1 188 ? 12.619 -7.211 -8.825 1.00 98.62 188 SER A N 1
ATOM 1493 C CA . SER A 1 188 ? 12.864 -7.189 -7.377 1.00 98.62 188 SER A CA 1
ATOM 1494 C C . SER A 1 188 ? 11.674 -7.762 -6.604 1.00 98.62 188 SER A C 1
ATOM 1496 O O . SER A 1 188 ? 11.853 -8.609 -5.730 1.00 98.62 188 SER A O 1
ATOM 1498 N N . PHE A 1 189 ? 10.447 -7.378 -6.976 1.00 98.62 189 PHE A N 1
ATOM 1499 C CA . PHE A 1 189 ? 9.229 -7.882 -6.344 1.00 98.62 189 PHE A CA 1
ATOM 1500 C C . PHE A 1 189 ? 9.076 -9.398 -6.495 1.00 98.62 189 PHE A C 1
ATOM 1502 O O . PHE A 1 189 ? 8.865 -10.095 -5.509 1.00 98.62 189 PHE A O 1
ATOM 1509 N N . VAL A 1 190 ? 9.237 -9.927 -7.711 1.00 98.69 190 VAL A N 1
ATOM 1510 C CA . VAL A 1 190 ? 9.158 -11.369 -7.998 1.00 98.69 190 VAL A CA 1
ATOM 1511 C C . VAL A 1 190 ? 10.201 -12.139 -7.189 1.00 98.69 190 VAL A C 1
ATOM 1513 O O . VAL A 1 190 ? 9.897 -13.189 -6.624 1.00 98.69 190 VAL A O 1
ATOM 1516 N N . THR A 1 191 ? 11.432 -11.625 -7.140 1.00 98.81 191 THR A N 1
ATOM 1517 C CA . THR A 1 191 ? 12.528 -12.240 -6.379 1.00 98.81 191 THR A CA 1
ATOM 1518 C C . THR A 1 191 ? 12.181 -12.306 -4.894 1.00 98.81 191 THR A C 1
ATOM 1520 O O . THR A 1 191 ? 12.302 -13.370 -4.287 1.00 98.81 191 THR A O 1
ATOM 1523 N N . GLU A 1 192 ? 11.658 -11.215 -4.334 1.00 98.81 192 GLU A N 1
ATOM 1524 C CA . GLU A 1 192 ? 11.259 -11.164 -2.931 1.00 98.81 192 GLU A CA 1
ATOM 1525 C C . GLU A 1 192 ? 10.057 -12.066 -2.633 1.00 98.81 192 GLU A C 1
ATOM 1527 O O . GLU A 1 192 ? 10.076 -12.789 -1.642 1.00 98.81 192 GLU A O 1
ATOM 1532 N N . MET A 1 193 ? 9.037 -12.102 -3.498 1.00 98.69 193 MET A N 1
ATOM 1533 C CA . MET A 1 193 ? 7.881 -12.989 -3.316 1.00 98.69 193 MET A CA 1
ATOM 1534 C C . MET A 1 193 ? 8.292 -14.460 -3.335 1.00 98.69 193 MET A C 1
ATOM 1536 O O . MET A 1 193 ? 7.831 -15.231 -2.496 1.00 98.69 193 MET A O 1
ATOM 1540 N N . LYS A 1 194 ? 9.223 -14.852 -4.212 1.00 98.69 194 LYS A N 1
ATOM 1541 C CA . LYS A 1 194 ? 9.801 -16.203 -4.192 1.00 98.69 194 LYS A CA 1
ATOM 1542 C C . LYS A 1 194 ? 10.581 -16.468 -2.906 1.00 98.69 194 LYS A C 1
ATOM 1544 O O . LYS A 1 194 ? 10.415 -17.531 -2.317 1.00 98.69 194 LYS A O 1
ATOM 1549 N N . ALA A 1 195 ? 11.386 -15.509 -2.447 1.00 98.44 195 ALA A N 1
ATOM 1550 C CA . ALA A 1 195 ? 12.142 -15.633 -1.200 1.00 98.44 195 ALA A CA 1
ATOM 1551 C C . ALA A 1 195 ? 11.235 -15.743 0.041 1.00 98.44 195 ALA A C 1
ATOM 1553 O O . ALA A 1 195 ? 11.612 -16.389 1.015 1.00 98.44 195 ALA A O 1
ATOM 1554 N N . GLN A 1 196 ? 10.043 -15.140 0.004 1.00 98.00 196 GLN A N 1
ATOM 1555 C CA . GLN A 1 196 ? 9.024 -15.244 1.053 1.00 98.00 196 GLN A CA 1
ATOM 1556 C C . GLN A 1 196 ? 8.116 -16.481 0.918 1.00 98.00 196 GLN A C 1
ATOM 1558 O O . GLN A 1 196 ? 7.317 -16.732 1.816 1.00 98.00 196 GLN A O 1
ATOM 1563 N N . GLY A 1 197 ? 8.204 -17.244 -0.180 1.00 97.69 197 GLY A N 1
ATOM 1564 C CA . GLY A 1 197 ? 7.306 -18.375 -0.453 1.00 97.69 197 GLY A CA 1
ATOM 1565 C C . GLY A 1 197 ? 5.884 -17.966 -0.864 1.00 97.69 197 GLY A C 1
ATOM 1566 O O . GLY A 1 197 ? 4.938 -18.700 -0.601 1.00 97.69 197 GLY A O 1
ATOM 1567 N N . MET A 1 198 ? 5.735 -16.795 -1.487 1.00 95.56 198 MET A N 1
ATOM 1568 C CA . MET A 1 198 ? 4.459 -16.144 -1.823 1.00 95.56 198 MET A CA 1
ATOM 1569 C C . MET A 1 198 ? 4.221 -15.985 -3.339 1.00 95.56 198 MET A C 1
ATOM 1571 O O . MET A 1 198 ? 3.377 -15.180 -3.735 1.00 95.56 198 MET A O 1
ATOM 1575 N N . TRP A 1 199 ? 4.981 -16.692 -4.184 1.00 94.00 199 TRP A N 1
ATOM 1576 C CA . TRP A 1 199 ? 4.889 -16.617 -5.651 1.00 94.00 199 TRP A CA 1
ATOM 1577 C C . TRP A 1 199 ? 4.079 -17.763 -6.260 1.00 94.00 199 TRP A C 1
ATOM 1579 O O . TRP A 1 199 ? 4.310 -18.920 -5.841 1.00 94.00 199 TRP A O 1
#

Organism: NCBI:txid73025

Radius of gyration: 19.69 Å; chains: 1; bounding box: 43×33×56 Å

Secondary structure (DSSP, 8-state):
-PPPPSSTT-HHHHHHHHHHT-SS-TTPPPHHHHHHHHHHTSSS---EEEEESSSS-GGG-SSSPPEE-BTTTBSPPPTTHHHHHHHHHHHHSSPPS-HHHHHHHHHHHHHHHHHHHHHHHHHHPPPSSPPPSSHHHHHHHHHHHHHHTTTTTT-SEEEEE-------TTS-S--HHHHHHHHHHHHHHHHHHHHTT--

Foldseek 3Di:
DDQAAPPPPPPVSVQQCVQQVPRPDSPHAGQVQVVQVVQQPDPPHFFEAEEECPPDGSNNGHPDDHQYADLAQGQDADPPCVPCLVVLCVVLVDDDPDPVSVVVSVVVNCSNVVSVVVSVQLVPDDFPFDFDPDSLSSLLSNVLSCVLCCVVVSGDYYDYDDDDDDCPPPPHPDCPVVVVNVVRNVVRNVVRCVVSVND

Sequence (199 aa):
SKPLPPSLFAHNVMQRSMHTVHAENKNAKGVLGRTVASLMAQDTPYSGELFSIAGQQHMLVGSKPPTFVNWWSGIQQLEQYDTLIEDLTKMTEFESESVFADTYSELLRQSLHKTNKWGSELDATQLNTAFGTDHLSRQFQQVAKLIKIREFLETERAVFIVQQWGFDTHGTFDMNTQLSEINSGLSSFVTEMKAQGMW

pLDDT: mean 93.51, std 5.7, range [67.06, 9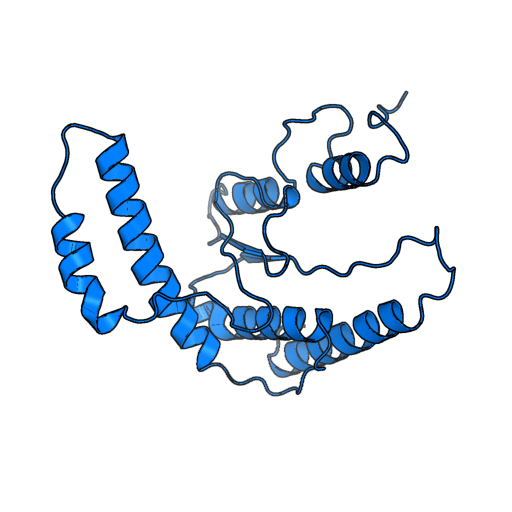8.81]